Protein AF-A0A2G5C7W5-F1 (afdb_monomer_lite)

Sequence (248 aa):
MDMKLVVQTCVLSKRWNSLWSSTPYLSFDMNVGDDDDYGIYFDKYILVESHVYSWLLVAIKRDVQELCLESDIDVIPILKLPYNLFTSGITKFVCKSDTLMSMSMCTSKSIKSLHLEEVTLPKGNSDAEVILSCPVLEDLFIKYFNYENVKCFTISALRLHKLELLSRNYNEITIKICSPNLTSLKCGGYISRQQALVIKEPFCASQCPHHGTWRQIRMKDMGGGVQTVIHTTCAAARVLKIIDITLQ

pLDDT: mean 70.8, std 19.31, range [29.97, 96.69]

Secondary structure (DSSP, 8-state):
--HHHHHHHHHH-HHHHHHSTT-SEEEEE--------HHHHHHHHHHHHHHHHHHHHHHHHTT-SEEEEE---TT---B---HHHHTSS--EEEEEEEEEPPGGGGG-SS--EEEEEEEEPPPP-TTSEEEEE-SS--EEEEEEEB-TT--EEEEE-TT--EEEEEE---S--EEEEE-TT--EEEEEES--TT-EEEEEPPP-TTS-TT-PPEEEEEGGGG-TTS--EE---STT---EEEEEEE--

Organism: Aquilegia coerulea (NCBI:txid218851)

Structure (mmCIF, N/CA/C/O backbone):
data_AF-A0A2G5C7W5-F1
#
_entry.id   AF-A0A2G5C7W5-F1
#
loop_
_atom_site.group_PDB
_atom_site.id
_atom_site.type_symbol
_atom_site.label_atom_id
_atom_site.label_alt_id
_atom_site.label_comp_id
_atom_site.label_asym_id
_atom_site.label_entity_id
_atom_site.label_seq_id
_atom_site.pdbx_PDB_ins_code
_atom_site.Cartn_x
_atom_site.Cartn_y
_atom_site.Cartn_z
_atom_site.occupancy
_atom_site.B_iso_or_equiv
_atom_site.auth_seq_id
_atom_site.auth_comp_id
_atom_site.auth_asym_id
_atom_site.auth_atom_id
_atom_site.pdbx_PDB_model_num
ATOM 1 N N . MET A 1 1 ? -6.577 -24.171 -4.802 1.00 45.28 1 MET A N 1
ATOM 2 C CA . MET A 1 1 ? -7.292 -24.766 -5.951 1.00 45.28 1 MET A CA 1
ATOM 3 C C . MET A 1 1 ? -7.189 -23.749 -7.065 1.00 45.28 1 MET A C 1
ATOM 5 O O . MET A 1 1 ? -7.534 -22.604 -6.808 1.00 45.28 1 MET A O 1
ATOM 9 N N . ASP A 1 2 ? -6.629 -24.118 -8.213 1.00 56.50 2 ASP A N 1
ATOM 10 C CA . ASP A 1 2 ? -6.449 -23.182 -9.327 1.00 56.50 2 ASP A CA 1
ATOM 11 C C . ASP A 1 2 ? -7.821 -22.716 -9.840 1.00 56.50 2 ASP A C 1
ATOM 13 O O . ASP A 1 2 ? -8.660 -23.523 -10.254 1.00 56.50 2 ASP A O 1
ATOM 17 N N . MET A 1 3 ? -8.071 -21.409 -9.764 1.00 61.88 3 MET A N 1
ATOM 18 C CA . MET A 1 3 ? -9.342 -20.816 -10.162 1.00 61.88 3 MET A CA 1
ATOM 19 C C . MET A 1 3 ? -9.580 -20.933 -11.670 1.00 61.88 3 MET A C 1
ATOM 21 O O . MET A 1 3 ? -10.734 -20.968 -12.094 1.00 61.88 3 MET A O 1
ATOM 25 N N . LYS A 1 4 ? -8.528 -21.096 -12.483 1.00 56.47 4 LYS A N 1
ATOM 26 C CA . LYS A 1 4 ? -8.637 -21.393 -13.916 1.00 56.47 4 LYS A CA 1
ATOM 27 C C . LYS A 1 4 ? -9.329 -22.736 -14.143 1.00 56.47 4 LYS A C 1
ATOM 29 O O . LYS A 1 4 ? -10.302 -22.797 -14.896 1.00 56.47 4 LYS A O 1
ATOM 34 N N . LEU A 1 5 ? -8.925 -23.777 -13.407 1.00 54.25 5 LEU A N 1
ATOM 35 C CA . LEU A 1 5 ? -9.591 -25.086 -13.416 1.00 54.25 5 LEU A CA 1
ATOM 36 C C . LEU A 1 5 ? -11.031 -24.997 -12.896 1.00 54.25 5 LEU A C 1
ATOM 38 O O . LEU A 1 5 ? -11.927 -25.643 -13.440 1.00 54.25 5 LEU A O 1
ATOM 42 N N . VAL A 1 6 ? -11.294 -24.170 -11.881 1.00 60.28 6 VAL A N 1
ATOM 43 C CA . VAL A 1 6 ? -12.656 -23.965 -11.360 1.00 60.28 6 VAL A CA 1
ATOM 44 C C . VAL A 1 6 ? -13.544 -23.282 -12.406 1.00 60.28 6 VAL A C 1
ATOM 46 O O . VAL A 1 6 ? -14.629 -23.779 -12.691 1.00 60.28 6 VAL A O 1
ATOM 49 N N . VAL A 1 7 ? -13.091 -22.202 -13.050 1.00 61.16 7 VAL A N 1
ATOM 50 C CA . VAL A 1 7 ? -13.849 -21.508 -14.108 1.00 61.16 7 VAL A CA 1
ATOM 51 C C . VAL A 1 7 ? -14.087 -22.425 -15.312 1.00 61.16 7 VAL A C 1
ATOM 53 O O . VAL A 1 7 ? -15.220 -22.515 -15.787 1.00 61.16 7 VAL A O 1
ATOM 56 N N . GLN A 1 8 ? -13.066 -23.164 -15.762 1.00 54.19 8 GLN A N 1
ATOM 57 C CA . GLN A 1 8 ? -13.192 -24.123 -16.867 1.00 54.19 8 GLN A CA 1
ATOM 58 C C . GLN A 1 8 ? -14.190 -25.245 -16.543 1.00 54.19 8 GLN A C 1
ATOM 60 O O . GLN A 1 8 ? -15.050 -25.573 -17.360 1.00 54.19 8 GLN A O 1
ATOM 65 N N . THR A 1 9 ? -14.154 -25.796 -15.327 1.00 53.53 9 THR A N 1
ATOM 66 C CA . THR A 1 9 ? -15.088 -26.857 -14.907 1.00 53.53 9 THR A CA 1
ATOM 67 C C . THR A 1 9 ? -16.505 -26.348 -14.620 1.00 53.53 9 THR A C 1
ATOM 69 O O . THR A 1 9 ? -17.459 -27.126 -14.669 1.00 53.53 9 THR A O 1
ATOM 72 N N . CYS A 1 10 ? -16.694 -25.043 -14.409 1.00 55.31 10 CYS A N 1
ATOM 73 C CA . CYS A 1 10 ? -18.021 -24.434 -14.258 1.00 55.31 10 CYS A CA 1
ATOM 74 C C . CYS A 1 10 ? -18.794 -24.306 -15.567 1.00 55.31 10 CYS A C 1
ATOM 76 O O . CYS A 1 10 ? -20.027 -24.316 -15.540 1.00 55.31 10 CYS A O 1
ATOM 78 N N . VAL A 1 11 ? -18.092 -24.261 -16.703 1.00 54.69 11 VAL A N 1
ATOM 79 C CA . VAL A 1 11 ? -18.709 -24.436 -18.027 1.00 54.69 11 VAL A CA 1
ATOM 80 C C . VAL A 1 11 ? -19.265 -25.857 -18.168 1.00 54.69 11 VAL A C 1
ATOM 82 O O . VAL A 1 11 ? -20.320 -26.054 -18.765 1.00 54.69 11 VAL A O 1
ATOM 85 N N . LEU A 1 12 ? -18.597 -26.841 -17.558 1.00 46.38 12 LEU A N 1
ATOM 86 C CA . LEU A 1 12 ? -18.947 -28.259 -17.663 1.00 46.38 12 LEU A CA 1
ATOM 87 C C . LEU A 1 12 ? -20.045 -28.694 -16.678 1.00 46.38 12 LEU A C 1
ATOM 89 O O . LEU A 1 12 ? -20.724 -29.690 -16.921 1.00 46.38 12 LEU A O 1
ATOM 93 N N . SER A 1 13 ? -20.257 -27.974 -15.569 1.00 49.56 13 SER A N 1
ATOM 94 C CA . SER A 1 13 ? -21.346 -28.279 -14.634 1.00 49.56 13 SER A CA 1
ATOM 95 C C . SER A 1 13 ? -21.760 -27.095 -13.754 1.00 49.56 13 SER A C 1
ATOM 97 O O . SER A 1 13 ? -20.970 -26.512 -13.008 1.00 49.56 13 SER A O 1
ATOM 99 N N . LYS A 1 14 ? -23.073 -26.815 -13.752 1.00 56.12 14 LYS A N 1
ATOM 100 C CA . LYS A 1 14 ? -23.723 -25.777 -12.927 1.00 56.12 14 LYS A CA 1
ATOM 101 C C . LYS A 1 14 ? -23.534 -25.987 -11.417 1.00 56.12 14 LYS A C 1
ATOM 103 O O . LYS A 1 14 ? -23.677 -25.037 -10.655 1.00 56.12 14 LYS A O 1
ATOM 108 N N . ARG A 1 15 ? -23.201 -27.208 -10.982 1.00 51.66 15 ARG A N 1
ATOM 109 C CA . ARG A 1 15 ? -22.947 -27.539 -9.570 1.00 51.66 15 ARG A CA 1
ATOM 110 C C . ARG A 1 15 ? -21.629 -26.948 -9.067 1.00 51.66 15 ARG A C 1
ATOM 112 O O . ARG A 1 15 ? -21.537 -26.563 -7.904 1.00 51.66 15 ARG A O 1
ATOM 119 N N . TRP A 1 16 ? -20.622 -26.833 -9.930 1.00 51.97 16 TRP A N 1
ATOM 120 C CA . TRP A 1 16 ? -19.377 -26.165 -9.556 1.00 51.97 16 TRP A CA 1
ATOM 121 C C . TRP A 1 16 ? -19.582 -24.656 -9.454 1.00 51.97 16 TRP A C 1
ATOM 123 O O . TRP A 1 16 ? -19.049 -24.060 -8.527 1.00 51.97 16 TRP A O 1
ATOM 133 N N . ASN A 1 17 ? -20.488 -24.077 -10.258 1.00 56.91 17 ASN A N 1
ATOM 134 C CA . ASN A 1 17 ? -20.903 -22.672 -10.141 1.00 56.91 17 ASN A CA 1
ATOM 135 C C . ASN A 1 17 ? -21.339 -22.257 -8.728 1.00 56.91 17 ASN A C 1
ATOM 137 O O . ASN A 1 17 ? -20.996 -21.162 -8.285 1.00 56.91 17 ASN A O 1
ATOM 141 N N . SER A 1 18 ? -22.048 -23.142 -8.018 1.00 53.31 18 SER A N 1
ATOM 142 C CA . SER A 1 18 ? -22.491 -22.901 -6.640 1.00 53.31 18 SER A CA 1
ATOM 143 C C . SER A 1 18 ? -21.392 -23.048 -5.582 1.00 53.31 18 SER A C 1
ATOM 145 O O . SER A 1 18 ? -21.505 -22.471 -4.505 1.00 53.31 18 SER A O 1
ATOM 147 N N . LEU A 1 19 ? -20.331 -23.814 -5.858 1.00 53.97 19 LEU A N 1
ATOM 148 C CA . LEU A 1 19 ? -19.282 -24.097 -4.871 1.00 53.97 19 LEU A CA 1
ATOM 149 C C . LEU A 1 19 ? -18.267 -22.953 -4.745 1.00 53.97 19 LEU A C 1
ATOM 151 O O . LEU A 1 19 ? -17.814 -22.671 -3.641 1.00 53.97 19 LEU A O 1
ATOM 155 N N . TRP A 1 20 ? -17.952 -22.249 -5.836 1.00 58.19 20 TRP A N 1
ATOM 156 C CA . TRP A 1 20 ? -17.107 -21.044 -5.784 1.00 58.19 20 TRP A CA 1
ATOM 157 C C . TRP A 1 20 ? -17.909 -19.741 -5.642 1.00 58.19 20 TRP A C 1
ATOM 159 O O . TRP A 1 20 ? -17.330 -18.670 -5.495 1.00 58.19 20 TRP A O 1
ATOM 169 N N . SER A 1 21 ? -19.247 -19.775 -5.681 1.00 52.25 21 SER A N 1
ATOM 170 C CA . SER A 1 21 ? -20.059 -18.595 -5.332 1.00 52.25 21 SER A CA 1
ATOM 171 C C . SER A 1 21 ? -20.093 -18.300 -3.838 1.00 52.25 21 SER A C 1
ATOM 173 O O . SER A 1 21 ? -20.407 -17.179 -3.460 1.00 52.25 21 SER A O 1
ATOM 175 N N . SER A 1 22 ? -19.773 -19.283 -2.998 1.00 62.12 22 SER A N 1
ATOM 176 C CA . SER A 1 22 ? -19.762 -19.154 -1.539 1.00 62.12 22 SER A CA 1
ATOM 177 C C . SER A 1 22 ? -18.366 -18.933 -0.949 1.00 62.12 22 SER A C 1
ATOM 179 O O . SER A 1 22 ? -18.229 -18.913 0.272 1.00 62.12 22 SER A O 1
ATOM 181 N N . THR A 1 23 ? -17.316 -18.818 -1.769 1.00 70.38 23 THR A N 1
ATOM 182 C CA . THR A 1 23 ? -15.947 -18.662 -1.262 1.00 70.38 23 THR A CA 1
ATOM 183 C C . THR A 1 23 ? -15.650 -17.188 -0.970 1.00 70.38 23 THR A C 1
ATOM 185 O O . THR A 1 23 ? -15.666 -16.382 -1.900 1.00 70.38 23 THR A O 1
ATOM 188 N N . PRO A 1 24 ? -15.327 -16.813 0.284 1.00 79.50 24 PRO A N 1
ATOM 189 C CA . PRO A 1 24 ? -14.992 -15.430 0.636 1.00 79.50 24 PRO A CA 1
ATOM 190 C C . PRO A 1 24 ? -13.619 -14.999 0.102 1.00 79.50 24 PRO A C 1
ATOM 192 O O . PRO A 1 24 ? -13.299 -13.813 0.140 1.00 79.50 24 PRO A O 1
ATOM 195 N N . TYR A 1 25 ? -12.826 -15.956 -0.386 1.00 83.62 25 TYR A N 1
ATOM 196 C CA . TYR A 1 25 ? -11.500 -15.776 -0.957 1.00 83.62 25 TYR A CA 1
ATOM 197 C C . TYR A 1 25 ? -11.489 -16.216 -2.422 1.00 83.62 25 TYR A C 1
ATOM 199 O O . TYR A 1 25 ? -11.973 -17.304 -2.744 1.00 83.62 25 TYR A O 1
ATOM 207 N N . LEU A 1 26 ? -10.907 -15.389 -3.289 1.00 83.44 26 LEU A N 1
ATOM 208 C CA . LEU A 1 26 ? -10.745 -15.665 -4.712 1.00 83.44 26 LEU A CA 1
ATOM 209 C C . LEU A 1 26 ? -9.306 -15.354 -5.135 1.00 83.44 26 LEU A C 1
ATOM 211 O O . LEU A 1 26 ? -8.798 -14.278 -4.831 1.00 83.44 26 LEU A O 1
ATOM 215 N N . SER A 1 27 ? -8.655 -16.287 -5.830 1.00 81.94 27 SER A N 1
ATOM 216 C CA . SER A 1 27 ? -7.277 -16.131 -6.310 1.00 81.94 27 SER A CA 1
ATOM 217 C C . SER A 1 27 ? -7.208 -16.427 -7.791 1.00 81.94 27 SER A C 1
ATOM 219 O O . SER A 1 27 ? -7.625 -17.506 -8.198 1.00 81.94 27 SER A O 1
ATOM 221 N N . PHE A 1 28 ? -6.670 -15.509 -8.580 1.00 80.00 28 PHE A N 1
ATOM 222 C CA . PHE A 1 28 ? -6.494 -15.701 -10.011 1.00 80.00 28 PHE A CA 1
ATOM 223 C C . PHE A 1 28 ? -5.019 -15.735 -10.370 1.00 80.00 28 PHE A C 1
ATOM 225 O O . PHE A 1 28 ? -4.277 -14.820 -10.016 1.00 80.00 28 PHE A O 1
ATOM 232 N N . ASP A 1 29 ? -4.644 -16.791 -11.084 1.00 77.50 29 ASP A N 1
ATOM 233 C CA . ASP A 1 29 ? -3.350 -16.920 -11.735 1.00 77.50 29 ASP A CA 1
ATOM 234 C C . ASP A 1 29 ? -3.461 -16.350 -13.159 1.00 77.50 29 ASP A C 1
ATOM 236 O O . ASP A 1 29 ? -4.273 -16.807 -13.974 1.00 77.50 29 ASP A O 1
ATOM 240 N N . MET A 1 30 ? -2.692 -15.297 -13.422 1.00 71.69 30 MET A N 1
ATOM 241 C CA . MET A 1 30 ? -2.612 -14.595 -14.702 1.00 71.69 30 MET A CA 1
ATOM 242 C C . MET A 1 30 ? -1.575 -15.222 -15.644 1.00 71.69 30 MET A C 1
ATOM 244 O O . MET A 1 30 ? -1.409 -14.737 -16.763 1.00 71.69 30 MET A O 1
ATOM 248 N N . ASN A 1 31 ? -0.927 -16.322 -15.243 1.00 70.94 31 ASN A N 1
ATOM 249 C CA . ASN A 1 31 ? 0.077 -16.993 -16.046 1.00 70.94 31 ASN A CA 1
ATOM 250 C C . ASN A 1 31 ? -0.499 -17.544 -17.361 1.00 70.94 31 ASN A C 1
ATOM 252 O O . ASN A 1 31 ? -1.410 -18.383 -17.459 1.00 70.94 31 ASN A O 1
ATOM 256 N N . VAL A 1 32 ? 0.114 -17.033 -18.410 1.00 63.59 32 VAL A N 1
ATOM 257 C CA . VAL A 1 32 ? -0.009 -17.365 -19.813 1.00 63.59 32 VAL A CA 1
ATOM 258 C C . VAL A 1 32 ? 1.100 -18.370 -20.097 1.00 63.59 32 VAL A C 1
ATOM 260 O O . VAL A 1 32 ? 2.250 -17.980 -20.171 1.00 63.59 32 VAL A O 1
ATOM 263 N N . GLY A 1 33 ? 0.762 -19.663 -20.199 1.00 60.25 33 GLY A N 1
ATOM 264 C CA . GLY A 1 33 ? 1.770 -20.728 -20.345 1.00 60.25 33 GLY A CA 1
ATOM 265 C C . GLY A 1 33 ? 2.794 -20.458 -21.455 1.00 60.25 33 GLY A C 1
ATOM 266 O O . GLY A 1 33 ? 2.453 -19.793 -22.435 1.00 60.25 33 GLY A O 1
ATOM 267 N N . ASP A 1 34 ? 4.007 -20.971 -21.275 1.00 56.94 34 ASP A N 1
ATOM 268 C CA . ASP A 1 34 ? 5.154 -20.758 -22.161 1.00 56.94 34 ASP A CA 1
ATOM 269 C C . ASP A 1 34 ? 4.903 -21.393 -23.538 1.00 56.94 34 ASP A C 1
ATOM 271 O O . ASP A 1 34 ? 5.154 -22.576 -23.750 1.00 56.94 34 ASP A O 1
ATOM 275 N N . ASP A 1 35 ? 4.350 -20.618 -24.468 1.00 58.34 35 ASP A N 1
ATOM 276 C CA . ASP A 1 35 ? 4.375 -20.949 -25.890 1.00 58.34 35 ASP A CA 1
ATOM 277 C C . ASP A 1 35 ? 5.360 -19.974 -26.535 1.00 58.34 35 ASP A C 1
ATOM 279 O O . ASP A 1 35 ? 5.101 -18.774 -26.551 1.00 58.34 35 ASP A O 1
ATOM 283 N N . ASP A 1 36 ? 6.472 -20.483 -27.072 1.00 54.22 36 ASP A N 1
ATOM 284 C CA . ASP A 1 36 ? 7.613 -19.717 -27.612 1.00 54.22 36 ASP A CA 1
ATOM 285 C C . ASP A 1 36 ? 7.295 -18.847 -28.860 1.00 54.22 36 ASP A C 1
ATOM 287 O O . ASP A 1 36 ? 8.198 -18.346 -29.536 1.00 54.22 36 ASP A O 1
ATOM 291 N N . ASP A 1 37 ? 6.021 -18.658 -29.207 1.00 62.88 37 ASP A N 1
ATOM 292 C CA . ASP A 1 37 ? 5.587 -17.895 -30.378 1.00 62.88 37 ASP A CA 1
ATOM 293 C C . ASP A 1 37 ? 5.210 -16.451 -30.009 1.00 62.88 37 ASP A C 1
ATOM 295 O O . ASP A 1 37 ? 4.106 -16.163 -29.539 1.00 62.88 37 ASP A O 1
ATOM 299 N N . TYR A 1 38 ? 6.125 -15.517 -30.284 1.00 56.66 38 TYR A N 1
ATOM 300 C CA . TYR A 1 38 ? 5.975 -14.066 -30.092 1.00 56.66 38 TYR A CA 1
ATOM 301 C C . TYR A 1 38 ? 4.681 -13.465 -30.680 1.00 56.66 38 TYR A C 1
ATOM 303 O O . TYR A 1 38 ? 4.202 -12.454 -30.165 1.00 56.66 38 TYR A O 1
ATOM 311 N N . GLY A 1 39 ? 4.089 -14.064 -31.724 1.00 56.88 39 GLY A N 1
ATOM 312 C CA . GLY A 1 39 ? 2.799 -13.624 -32.272 1.00 56.88 39 GLY A CA 1
ATOM 313 C C . GLY A 1 39 ? 1.611 -13.970 -31.368 1.00 56.88 39 GLY A C 1
ATOM 314 O O . GLY A 1 39 ? 0.680 -13.177 -31.235 1.00 56.88 39 GLY A O 1
ATOM 315 N N . ILE A 1 40 ? 1.680 -15.113 -30.680 1.00 57.41 40 ILE A N 1
ATOM 316 C CA . ILE A 1 40 ? 0.665 -15.580 -29.726 1.00 57.41 40 ILE A CA 1
ATOM 317 C C . ILE A 1 40 ? 0.703 -14.739 -28.449 1.00 57.41 40 ILE A C 1
ATOM 319 O O . ILE A 1 40 ? -0.347 -14.497 -27.857 1.00 57.41 40 ILE A O 1
ATOM 323 N N . TYR A 1 41 ? 1.872 -14.231 -28.047 1.00 57.72 41 TYR A N 1
ATOM 324 C CA . TYR A 1 41 ? 2.002 -13.375 -26.866 1.00 57.72 41 TYR A CA 1
ATOM 325 C C . TYR A 1 41 ? 1.087 -12.143 -26.931 1.00 57.72 41 TYR A C 1
ATOM 327 O O . TYR A 1 41 ? 0.387 -11.878 -25.958 1.00 57.72 41 TYR A O 1
ATOM 335 N N . PHE A 1 42 ? 1.004 -11.437 -28.070 1.00 58.56 42 PHE A N 1
ATOM 336 C CA . PHE A 1 42 ? 0.171 -10.228 -28.193 1.00 58.56 42 PHE A CA 1
ATOM 337 C C . PHE A 1 42 ? -1.328 -10.495 -28.019 1.00 58.56 42 PHE A C 1
ATOM 339 O O . PHE A 1 42 ? -1.996 -9.817 -27.233 1.00 58.56 42 PHE A O 1
ATOM 346 N N . ASP A 1 43 ? -1.845 -11.528 -28.682 1.00 59.75 43 ASP A N 1
ATOM 347 C CA . ASP A 1 43 ? -3.247 -11.929 -28.541 1.00 59.75 43 ASP A CA 1
ATOM 348 C C . ASP A 1 43 ? -3.539 -12.447 -27.126 1.00 59.75 43 ASP A C 1
ATOM 350 O O . ASP A 1 43 ? -4.576 -12.138 -26.533 1.00 59.75 43 ASP A O 1
ATOM 354 N N . LYS A 1 44 ? -2.589 -13.173 -26.531 1.00 61.59 44 LYS A N 1
ATOM 355 C CA . LYS A 1 44 ? -2.695 -13.682 -25.163 1.00 61.59 44 LYS A CA 1
ATOM 356 C C . LYS A 1 44 ? -2.642 -12.539 -24.134 1.00 61.59 44 LYS A C 1
ATOM 358 O O . LYS A 1 44 ? -3.387 -12.603 -23.162 1.00 61.59 44 LYS A O 1
ATOM 363 N N . TYR A 1 45 ? -1.901 -11.449 -24.377 1.00 63.09 45 TYR A N 1
ATOM 364 C CA . TYR A 1 45 ? -1.913 -10.237 -23.537 1.00 63.09 45 TYR A CA 1
ATOM 365 C C . TYR A 1 45 ? -3.272 -9.531 -23.529 1.00 63.09 45 TYR A C 1
ATOM 367 O O . TYR A 1 45 ? -3.787 -9.217 -22.454 1.00 63.09 45 TYR A O 1
ATOM 375 N N . ILE A 1 46 ? -3.875 -9.300 -24.702 1.00 61.91 46 ILE A N 1
ATOM 376 C CA . ILE A 1 46 ? -5.200 -8.658 -24.798 1.00 61.91 46 ILE A CA 1
ATOM 377 C C . ILE A 1 46 ? -6.254 -9.513 -24.087 1.00 61.91 46 ILE A C 1
ATOM 379 O O . ILE A 1 46 ? -7.113 -8.998 -23.360 1.00 61.91 46 ILE A O 1
ATOM 383 N N . LEU A 1 47 ? -6.167 -10.836 -24.250 1.00 62.31 47 LEU A N 1
ATOM 384 C CA . LEU A 1 47 ? -7.034 -11.766 -23.539 1.00 62.31 47 LEU A CA 1
ATOM 385 C C . LEU A 1 47 ? -6.846 -11.644 -22.022 1.00 62.31 47 LEU A C 1
ATOM 387 O O . LEU A 1 47 ? -7.846 -11.518 -21.317 1.00 62.31 47 LEU A O 1
ATOM 391 N N . VAL A 1 48 ? -5.612 -11.593 -21.509 1.00 66.19 48 VAL A N 1
ATOM 392 C CA . VAL A 1 48 ? -5.348 -11.445 -20.066 1.00 66.19 48 VAL A CA 1
ATOM 393 C C . VAL A 1 48 ? -5.961 -10.166 -19.505 1.00 66.19 48 VAL A C 1
ATOM 395 O O . VAL A 1 48 ? -6.694 -10.251 -18.524 1.00 66.19 48 VAL A O 1
ATOM 398 N N . GLU A 1 49 ? -5.753 -9.003 -20.128 1.00 67.25 49 GLU A N 1
ATOM 399 C CA . GLU A 1 49 ? -6.327 -7.741 -19.629 1.00 67.25 49 GLU A CA 1
ATOM 400 C C . GLU A 1 49 ? -7.864 -7.824 -19.538 1.00 67.25 49 GLU A C 1
ATOM 402 O O . GLU A 1 49 ? -8.468 -7.478 -18.514 1.00 67.25 49 GLU A O 1
ATOM 407 N N . SER A 1 50 ? -8.507 -8.378 -20.573 1.00 69.38 50 SER A N 1
ATOM 408 C CA . SER A 1 50 ? -9.964 -8.557 -20.605 1.00 69.38 50 SER A CA 1
ATOM 409 C C . SER A 1 50 ? -10.477 -9.582 -19.576 1.00 69.38 50 SER A C 1
ATOM 411 O O . SER A 1 50 ? -11.545 -9.399 -18.972 1.00 69.38 50 SER A O 1
ATOM 413 N N . HIS A 1 51 ? -9.709 -10.645 -19.324 1.00 73.56 51 HIS A N 1
ATOM 414 C CA . HIS A 1 51 ? -10.036 -11.670 -18.340 1.00 73.56 51 HIS A CA 1
ATOM 415 C C . HIS A 1 51 ? -9.862 -11.155 -16.916 1.00 73.56 51 HIS A C 1
ATOM 417 O O . HIS A 1 51 ? -10.765 -11.355 -16.106 1.00 73.56 51 HIS A O 1
ATOM 423 N N . VAL A 1 52 ? -8.785 -10.422 -16.624 1.00 77.25 52 VAL A N 1
ATOM 424 C CA . VAL A 1 52 ? -8.552 -9.833 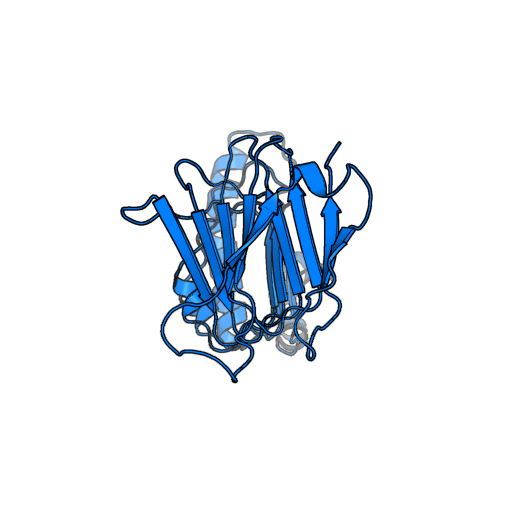-15.300 1.00 77.25 52 VAL A CA 1
ATOM 425 C C . VAL A 1 52 ? -9.656 -8.847 -14.954 1.00 77.25 52 VAL A C 1
ATOM 427 O O . VAL A 1 52 ? -10.222 -8.915 -13.863 1.00 77.25 52 VAL A O 1
ATOM 430 N N . TYR A 1 53 ? -10.052 -7.987 -15.894 1.00 80.38 53 TYR A N 1
ATOM 431 C CA . TYR A 1 53 ? -11.180 -7.088 -15.668 1.00 80.38 53 TYR A CA 1
ATOM 432 C C . TYR A 1 53 ? -12.480 -7.858 -15.386 1.00 80.38 53 TYR A C 1
ATOM 434 O O . TYR A 1 53 ? -13.210 -7.541 -14.444 1.00 80.38 53 TYR A O 1
ATOM 442 N N . SER A 1 54 ? -12.750 -8.922 -16.146 1.00 81.94 54 SER A N 1
ATOM 443 C CA . SER A 1 54 ? -13.917 -9.786 -15.928 1.00 81.94 54 SER A CA 1
ATOM 444 C C . SER A 1 54 ? -13.884 -10.468 -14.555 1.00 81.94 54 SER A C 1
ATOM 446 O O . SER A 1 54 ? -14.898 -10.515 -13.859 1.00 81.94 54 SER A O 1
ATOM 448 N N . TRP A 1 55 ? -12.721 -10.959 -14.132 1.00 84.56 55 TRP A N 1
ATOM 449 C CA . TRP A 1 55 ? -12.497 -11.571 -12.825 1.00 84.56 55 TRP A CA 1
ATOM 450 C C . TRP A 1 55 ? -12.719 -10.587 -11.680 1.00 84.56 55 TRP A C 1
ATOM 452 O O . TRP A 1 55 ? -13.416 -10.915 -10.718 1.00 84.56 55 TRP A O 1
ATOM 462 N N . LEU A 1 56 ? -12.215 -9.359 -11.819 1.00 85.25 56 LEU A N 1
ATOM 463 C CA . LEU A 1 56 ? -12.441 -8.273 -10.869 1.00 85.25 56 LEU A CA 1
ATOM 464 C C . LEU A 1 56 ? -13.931 -7.947 -10.748 1.00 85.25 56 LEU A C 1
ATOM 466 O O . LEU A 1 56 ? -14.460 -7.895 -9.640 1.00 85.25 56 LEU A O 1
ATOM 470 N N . LEU A 1 57 ? -14.642 -7.804 -11.871 1.00 85.44 57 LEU A N 1
ATOM 471 C CA . LEU A 1 57 ? -16.087 -7.565 -11.856 1.00 85.44 57 LEU A CA 1
ATOM 472 C C . LEU A 1 57 ? -16.865 -8.707 -11.200 1.00 85.44 57 LEU A C 1
ATOM 474 O O . LEU A 1 57 ? -17.818 -8.455 -10.463 1.00 85.44 57 LEU A O 1
ATOM 478 N N . VAL A 1 58 ? -16.472 -9.957 -11.450 1.00 84.62 58 VAL A N 1
ATOM 479 C CA . VAL A 1 58 ? -17.093 -11.127 -10.821 1.00 84.62 58 VAL A CA 1
ATOM 480 C C . VAL A 1 58 ? -16.851 -11.129 -9.312 1.00 84.62 58 VAL A C 1
ATOM 482 O O . VAL A 1 58 ? -17.805 -11.353 -8.568 1.00 84.62 58 VAL A O 1
ATOM 485 N N . ALA A 1 59 ? -15.627 -10.844 -8.860 1.00 87.00 59 ALA A N 1
ATOM 486 C CA . ALA A 1 59 ? -15.290 -10.750 -7.440 1.00 87.00 59 ALA A CA 1
ATOM 487 C C . ALA A 1 59 ? -16.104 -9.652 -6.739 1.00 87.00 59 ALA A C 1
ATOM 489 O O . ALA A 1 59 ? -16.739 -9.903 -5.717 1.00 87.00 59 ALA A O 1
ATOM 490 N N . ILE A 1 60 ? -16.158 -8.462 -7.344 1.00 87.94 60 ILE A N 1
ATOM 491 C CA . ILE A 1 60 ? -16.908 -7.308 -6.831 1.00 87.94 60 ILE A CA 1
ATOM 492 C C . ILE A 1 60 ? -18.406 -7.618 -6.769 1.00 87.94 60 ILE A C 1
ATOM 494 O O . ILE A 1 60 ? -19.042 -7.392 -5.745 1.00 87.94 60 ILE A O 1
ATOM 498 N N . LYS A 1 61 ? -18.983 -8.180 -7.840 1.00 87.75 61 LYS A N 1
ATOM 499 C CA . LYS A 1 61 ? -20.412 -8.535 -7.898 1.00 87.75 61 LYS A CA 1
ATOM 500 C C . LYS A 1 61 ? -20.805 -9.573 -6.843 1.00 87.75 61 LYS A C 1
ATOM 502 O O . LYS A 1 61 ? -21.970 -9.640 -6.461 1.00 87.75 61 LYS A O 1
ATOM 507 N N . ARG A 1 62 ? -19.856 -10.406 -6.422 1.00 84.62 62 ARG A N 1
ATOM 508 C CA . ARG A 1 62 ? -20.064 -11.473 -5.437 1.00 84.62 62 ARG A CA 1
ATOM 509 C C . ARG A 1 62 ? -19.728 -11.060 -4.011 1.00 84.62 62 ARG A C 1
ATOM 511 O O . ARG A 1 62 ? -19.840 -11.902 -3.131 1.00 84.62 62 ARG A O 1
ATOM 518 N N . ASP A 1 63 ? -19.337 -9.806 -3.798 1.00 86.25 63 ASP A N 1
ATOM 519 C CA . ASP A 1 63 ? -18.959 -9.283 -2.484 1.00 86.25 63 ASP A CA 1
ATOM 520 C C . ASP A 1 63 ? -17.875 -10.136 -1.798 1.00 86.25 63 ASP A C 1
ATOM 522 O O . ASP A 1 63 ? -17.928 -10.453 -0.610 1.00 86.25 63 ASP A O 1
ATOM 526 N N . VAL A 1 64 ? -16.889 -10.564 -2.594 1.00 89.62 64 VAL A N 1
ATOM 527 C CA . VAL A 1 64 ? -15.730 -11.318 -2.104 1.00 89.62 64 VAL A CA 1
ATOM 528 C C . VAL A 1 64 ? -14.990 -10.478 -1.061 1.00 89.62 64 VAL A C 1
ATOM 530 O O . VAL A 1 64 ? -14.801 -9.278 -1.244 1.00 89.62 64 VAL A O 1
ATOM 533 N N . GLN A 1 65 ? -14.539 -11.101 0.029 1.00 92.56 65 GLN A N 1
ATOM 534 C CA . GLN A 1 65 ? -13.839 -10.397 1.108 1.00 92.56 65 GLN A CA 1
ATOM 535 C C . GLN A 1 65 ? -12.328 -10.347 0.890 1.00 92.56 65 GLN A C 1
ATOM 537 O O . GLN A 1 65 ? -11.688 -9.374 1.292 1.00 92.56 65 GLN A O 1
ATOM 542 N N . GLU A 1 66 ? -11.761 -11.375 0.262 1.00 94.25 66 GLU A N 1
ATOM 543 C CA . GLU A 1 66 ? -10.337 -11.484 -0.026 1.00 94.25 66 GLU A CA 1
ATOM 544 C C . GLU A 1 66 ? -10.104 -11.785 -1.508 1.00 94.25 66 GLU A C 1
ATOM 546 O O . GLU A 1 66 ? -10.561 -12.803 -2.027 1.00 94.25 66 GLU A O 1
ATOM 551 N N . LEU A 1 67 ? -9.366 -10.917 -2.193 1.00 92.06 67 LEU A N 1
ATOM 552 C CA . LEU A 1 67 ? -9.057 -11.075 -3.609 1.00 92.06 67 LEU A CA 1
ATOM 553 C C . LEU A 1 67 ? -7.545 -11.070 -3.825 1.00 92.06 67 LEU A C 1
ATOM 555 O O . LEU A 1 67 ? -6.855 -10.161 -3.368 1.00 92.06 67 LEU A O 1
ATOM 559 N N . CYS A 1 68 ? -7.052 -12.080 -4.534 1.00 91.50 68 CYS A N 1
ATOM 560 C CA . CYS A 1 68 ? -5.655 -12.240 -4.904 1.00 91.50 68 CYS A CA 1
ATOM 561 C C . CYS A 1 68 ? -5.524 -12.328 -6.428 1.00 91.50 68 CYS A C 1
ATOM 563 O O . CYS A 1 68 ? -6.221 -13.112 -7.071 1.00 91.50 68 CYS A O 1
ATOM 565 N N . LEU A 1 69 ? -4.636 -11.521 -6.995 1.00 87.81 69 LEU A N 1
ATOM 566 C CA . LEU A 1 69 ? -4.202 -11.583 -8.386 1.00 87.81 69 LEU A CA 1
ATOM 567 C C . LEU A 1 69 ? -2.698 -11.849 -8.382 1.00 87.81 69 LEU A C 1
ATOM 569 O O . LEU A 1 69 ? -1.958 -11.114 -7.727 1.00 87.81 69 LEU A O 1
ATOM 573 N N . GLU A 1 70 ? -2.252 -12.884 -9.080 1.00 84.12 70 GLU A N 1
ATOM 574 C CA . GLU A 1 70 ? -0.841 -13.267 -9.152 1.00 84.12 70 GLU A CA 1
ATOM 575 C C . GLU A 1 70 ? -0.440 -13.527 -10.604 1.00 84.12 70 GLU A C 1
ATOM 577 O O . GLU A 1 70 ? -1.205 -14.125 -11.358 1.00 84.12 70 GLU A O 1
ATOM 582 N N . SER A 1 71 ? 0.722 -13.010 -10.996 1.00 76.31 71 SER A N 1
ATOM 583 C CA . SER A 1 71 ? 1.384 -13.248 -12.276 1.00 76.31 71 SER A CA 1
ATOM 584 C C . SER A 1 71 ? 2.867 -13.455 -12.018 1.00 76.31 71 SER A C 1
ATOM 586 O O . SER A 1 71 ? 3.483 -12.627 -11.352 1.00 76.31 71 SER A O 1
ATOM 588 N N . ASP A 1 72 ? 3.436 -14.490 -12.622 1.00 66.75 72 ASP A N 1
ATOM 589 C CA . ASP A 1 72 ? 4.879 -14.738 -12.662 1.00 66.75 72 ASP A CA 1
ATOM 590 C C . ASP A 1 72 ? 5.519 -14.217 -13.962 1.00 66.75 72 ASP A C 1
ATOM 592 O O . ASP A 1 72 ? 6.704 -14.425 -14.207 1.00 66.75 72 ASP A O 1
ATOM 596 N N . ILE A 1 73 ? 4.741 -13.558 -14.829 1.00 62.75 73 ILE A N 1
ATOM 597 C CA . ILE A 1 73 ? 5.203 -13.099 -16.142 1.00 62.75 73 ILE A CA 1
ATOM 598 C C . ILE A 1 73 ? 5.676 -11.647 -16.076 1.00 62.75 73 ILE A C 1
ATOM 600 O O . ILE A 1 73 ? 4.878 -10.738 -15.847 1.00 62.75 73 ILE A O 1
ATOM 604 N N . ASP A 1 74 ? 6.950 -11.440 -16.413 1.00 56.53 74 ASP A N 1
ATOM 605 C CA . ASP A 1 74 ? 7.640 -10.138 -16.460 1.00 56.53 74 ASP A CA 1
ATOM 606 C C . ASP A 1 74 ? 7.163 -9.194 -17.587 1.00 56.53 74 ASP A C 1
ATOM 608 O O . ASP A 1 74 ? 7.646 -8.072 -17.722 1.00 56.53 74 ASP A O 1
ATOM 612 N N . VAL A 1 75 ? 6.250 -9.649 -18.450 1.00 57.56 75 VAL A N 1
ATOM 613 C CA . VAL A 1 75 ? 5.878 -8.968 -19.708 1.00 57.56 75 VAL A CA 1
ATOM 614 C C . VAL A 1 75 ? 4.390 -8.584 -19.765 1.00 57.56 75 VAL A C 1
ATOM 616 O O . VAL A 1 75 ? 3.871 -8.251 -20.829 1.00 57.56 75 VAL A O 1
ATOM 619 N N . ILE A 1 76 ? 3.659 -8.630 -18.647 1.00 62.81 76 ILE A N 1
ATOM 620 C CA . ILE A 1 76 ? 2.259 -8.173 -18.635 1.00 62.81 76 ILE A CA 1
ATOM 621 C C . ILE A 1 76 ? 2.220 -6.634 -18.622 1.00 62.81 76 ILE A C 1
ATOM 623 O O . ILE A 1 76 ? 2.965 -6.005 -17.872 1.00 62.81 76 ILE A O 1
ATOM 627 N N . PRO A 1 77 ? 1.355 -5.987 -19.430 1.00 68.56 77 PRO A N 1
ATOM 628 C CA . PRO A 1 77 ? 1.161 -4.544 -19.350 1.00 68.56 77 PRO A CA 1
ATOM 629 C C . PRO A 1 77 ? 0.708 -4.115 -17.951 1.00 68.56 77 PRO A C 1
ATOM 631 O O . PRO A 1 77 ? -0.052 -4.814 -17.285 1.00 68.56 77 PRO A O 1
ATOM 634 N N . ILE A 1 78 ? 1.123 -2.912 -17.546 1.00 78.62 78 ILE A N 1
ATOM 635 C CA . ILE A 1 78 ? 0.782 -2.325 -16.245 1.00 78.62 78 ILE A CA 1
ATOM 636 C C . ILE A 1 78 ? -0.731 -2.406 -16.001 1.00 78.62 78 ILE A C 1
ATOM 638 O O . ILE A 1 78 ? -1.528 -1.726 -16.660 1.00 78.62 78 ILE A O 1
ATOM 642 N N . LEU A 1 79 ? -1.119 -3.201 -15.007 1.00 81.31 79 LEU A N 1
ATOM 643 C CA . LEU A 1 79 ? -2.502 -3.459 -14.660 1.00 81.31 79 LEU A CA 1
ATOM 644 C C . LEU A 1 79 ? -3.155 -2.189 -14.106 1.00 81.31 79 LEU A C 1
ATOM 646 O O . LEU A 1 79 ? -2.716 -1.598 -13.110 1.00 81.31 79 LEU A O 1
ATOM 650 N N . LYS A 1 80 ? -4.268 -1.793 -14.727 1.00 83.69 80 LYS A N 1
ATOM 651 C CA . LYS A 1 80 ? -5.120 -0.704 -14.246 1.00 83.69 80 LYS A CA 1
ATOM 652 C C . LYS A 1 80 ? -6.244 -1.269 -13.392 1.00 83.69 80 LYS A C 1
ATOM 654 O O . LYS A 1 80 ? -7.233 -1.793 -13.900 1.00 83.69 80 LYS A O 1
ATOM 659 N N . LEU A 1 81 ? -6.106 -1.118 -12.079 1.00 84.81 81 LEU A N 1
ATOM 660 C CA . LEU A 1 81 ? -7.143 -1.526 -11.139 1.00 84.81 81 LEU A CA 1
ATOM 661 C C . LEU A 1 81 ? -8.388 -0.635 -11.294 1.00 84.81 81 LEU A C 1
ATOM 663 O O . LEU A 1 81 ? -8.272 0.597 -11.271 1.00 84.81 81 LEU A O 1
ATOM 667 N N . PRO A 1 82 ? -9.586 -1.222 -11.443 1.00 82.69 82 PRO A N 1
ATOM 668 C CA . PRO A 1 82 ? -10.801 -0.464 -11.656 1.00 82.69 82 PRO A CA 1
ATOM 669 C C . PRO A 1 82 ? -11.262 0.190 -10.352 1.00 82.69 82 PRO A C 1
ATOM 671 O O . PRO A 1 82 ? -11.152 -0.381 -9.270 1.00 82.69 82 PRO A O 1
ATOM 674 N N . TYR A 1 83 ? -11.819 1.397 -10.455 1.00 85.06 83 TYR A N 1
ATOM 675 C CA . TYR A 1 83 ? -12.252 2.195 -9.300 1.00 85.06 83 TYR A CA 1
ATOM 676 C C . TYR A 1 83 ? -13.214 1.442 -8.364 1.00 85.06 83 TYR A C 1
ATOM 678 O O . TYR A 1 83 ? -13.105 1.528 -7.142 1.00 85.06 83 TYR A O 1
ATOM 686 N N . ASN A 1 84 ? -14.143 0.678 -8.945 1.00 87.00 84 ASN A N 1
ATOM 687 C CA . ASN A 1 84 ? -15.163 -0.069 -8.212 1.00 87.00 84 ASN A CA 1
ATOM 688 C C . ASN A 1 84 ? -14.589 -1.166 -7.300 1.00 87.00 84 ASN A C 1
ATOM 690 O O . ASN A 1 84 ? -15.270 -1.571 -6.360 1.00 87.00 84 ASN A O 1
ATOM 694 N N . LEU A 1 85 ? -13.342 -1.604 -7.522 1.00 88.88 85 LEU A N 1
ATOM 695 C CA . LEU A 1 85 ? -12.621 -2.484 -6.603 1.00 88.88 85 LEU A CA 1
ATOM 696 C C . LEU A 1 85 ? -12.535 -1.853 -5.209 1.00 88.88 85 LEU A C 1
ATOM 698 O O . LEU A 1 85 ? -12.843 -2.497 -4.208 1.00 88.88 85 LEU A O 1
ATOM 702 N N . PHE A 1 86 ? -12.187 -0.567 -5.150 1.00 88.88 86 PHE A N 1
ATOM 703 C CA . PHE A 1 86 ? -11.942 0.154 -3.902 1.00 88.88 86 PHE A CA 1
ATOM 704 C C . PHE A 1 86 ? -13.222 0.587 -3.192 1.00 88.88 86 PHE A C 1
ATOM 706 O O . PHE A 1 86 ? -13.194 0.829 -1.990 1.00 88.88 86 PHE A O 1
ATOM 713 N N . THR A 1 87 ? -14.355 0.614 -3.893 1.00 89.12 87 THR A N 1
ATOM 714 C CA . THR A 1 87 ? -15.678 0.870 -3.303 1.00 89.12 87 THR A CA 1
ATOM 715 C C . THR A 1 87 ? -16.483 -0.402 -3.014 1.00 89.12 87 THR A C 1
ATOM 717 O O . THR A 1 87 ? -17.642 -0.297 -2.622 1.00 89.12 87 THR A O 1
ATOM 720 N N . SER A 1 88 ? -15.912 -1.589 -3.239 1.00 90.56 88 SER A N 1
ATOM 721 C CA . SER A 1 88 ? -16.557 -2.887 -2.978 1.00 90.56 88 SER A CA 1
ATOM 722 C C . SER A 1 88 ? -16.442 -3.322 -1.508 1.00 90.56 88 SER A C 1
ATOM 724 O O . SER A 1 88 ? -15.815 -2.632 -0.702 1.00 90.56 88 SER A O 1
ATOM 726 N N . GLY A 1 89 ? -17.005 -4.480 -1.144 1.00 91.38 89 GLY A N 1
ATOM 727 C CA . GLY A 1 89 ? -16.831 -5.088 0.181 1.00 91.38 89 GLY A CA 1
ATOM 728 C C . GLY A 1 89 ? -15.492 -5.801 0.412 1.00 91.38 89 GLY A C 1
ATOM 729 O O . GLY A 1 89 ? -15.287 -6.340 1.498 1.00 91.38 89 GLY A O 1
ATOM 730 N N . ILE A 1 90 ? -14.561 -5.782 -0.552 1.00 93.50 90 ILE A N 1
ATOM 731 C CA . ILE A 1 90 ? -13.247 -6.426 -0.406 1.00 93.50 90 ILE A CA 1
ATOM 732 C C . ILE A 1 90 ? -12.485 -5.812 0.772 1.00 93.50 90 ILE A C 1
ATOM 734 O O . ILE A 1 90 ? -12.249 -4.608 0.835 1.00 93.50 90 ILE A O 1
ATOM 738 N N . THR A 1 91 ? -12.059 -6.664 1.700 1.00 95.25 91 THR A N 1
ATOM 739 C CA . THR A 1 91 ? -11.312 -6.277 2.904 1.00 95.25 91 THR A CA 1
ATOM 740 C C . THR A 1 91 ? -9.820 -6.554 2.800 1.00 95.25 91 THR A C 1
ATOM 742 O O . THR A 1 91 ? -9.023 -5.869 3.446 1.00 95.25 91 THR A O 1
ATOM 745 N N . LYS A 1 92 ? -9.430 -7.519 1.965 1.00 95.62 92 LYS A N 1
ATOM 746 C CA . LYS A 1 92 ? -8.037 -7.850 1.694 1.00 95.62 92 LYS A CA 1
ATOM 747 C C . LYS A 1 92 ? -7.808 -7.976 0.201 1.00 95.62 92 LYS A C 1
ATOM 749 O O . LYS A 1 92 ? -8.466 -8.769 -0.467 1.00 95.62 92 LYS A O 1
ATOM 754 N N . PHE A 1 93 ? -6.862 -7.202 -0.304 1.00 94.56 93 PHE A N 1
ATOM 755 C CA . PHE A 1 93 ? -6.494 -7.224 -1.710 1.00 94.56 93 PHE A CA 1
ATOM 756 C C . PHE A 1 93 ? -5.001 -7.493 -1.858 1.00 94.56 93 PHE A C 1
ATOM 758 O O . PHE A 1 93 ? -4.181 -6.811 -1.242 1.00 94.56 93 PHE A O 1
ATOM 765 N N . VAL A 1 94 ? -4.668 -8.498 -2.664 1.00 93.62 94 VAL A N 1
ATOM 766 C CA . VAL A 1 94 ? -3.303 -8.880 -3.016 1.00 93.62 94 VAL A CA 1
ATOM 767 C C . VAL A 1 94 ? -3.164 -8.792 -4.531 1.00 93.62 94 VAL A C 1
ATOM 769 O O . VAL A 1 94 ? -3.940 -9.413 -5.251 1.00 93.62 94 VAL A O 1
ATOM 772 N N . CYS A 1 95 ? -2.184 -8.038 -5.012 1.00 91.56 95 CYS A N 1
ATOM 773 C CA . CYS A 1 95 ? -1.831 -7.985 -6.424 1.00 91.56 95 CYS A CA 1
ATOM 774 C C . CYS A 1 95 ? -0.322 -8.145 -6.570 1.00 91.56 95 CYS A C 1
ATOM 776 O O . CYS A 1 95 ? 0.432 -7.267 -6.161 1.00 91.56 95 CYS A O 1
ATOM 778 N N . LYS A 1 96 ? 0.102 -9.270 -7.134 1.00 89.75 96 LYS A N 1
ATOM 779 C CA . LYS A 1 96 ? 1.495 -9.574 -7.459 1.00 89.75 96 LYS A CA 1
ATOM 780 C C . LYS A 1 96 ? 1.647 -9.525 -8.972 1.00 89.75 96 LYS A C 1
ATOM 782 O O . LYS A 1 96 ? 1.511 -10.537 -9.649 1.00 89.75 96 LYS A O 1
ATOM 787 N N . SER A 1 97 ? 1.723 -8.310 -9.492 1.00 85.50 97 SER A N 1
ATOM 788 C CA . SER A 1 97 ? 1.813 -8.017 -10.920 1.00 85.50 97 SER A CA 1
ATOM 789 C C . SER A 1 97 ? 2.087 -6.533 -11.070 1.00 85.50 97 SER A C 1
ATOM 791 O O . SER A 1 97 ? 1.597 -5.746 -10.254 1.00 85.50 97 SER A O 1
ATOM 793 N N . ASP A 1 98 ? 2.749 -6.157 -12.163 1.00 85.62 98 ASP A N 1
ATOM 794 C CA . ASP A 1 98 ? 2.974 -4.757 -12.503 1.00 85.62 98 ASP A CA 1
ATOM 795 C C . ASP A 1 98 ? 1.668 -3.960 -12.462 1.00 85.62 98 ASP A C 1
ATOM 797 O O . ASP A 1 98 ? 0.730 -4.228 -13.215 1.00 85.62 98 ASP A O 1
ATOM 801 N N . THR A 1 99 ? 1.583 -2.979 -11.561 1.00 87.06 99 THR A N 1
ATOM 802 C CA . THR A 1 99 ? 0.377 -2.166 -11.346 1.00 87.06 99 THR A CA 1
ATOM 803 C C . THR A 1 99 ? 0.704 -0.686 -11.237 1.00 87.06 99 THR A C 1
ATOM 805 O O . THR A 1 99 ? 1.707 -0.277 -10.648 1.00 87.06 99 THR A O 1
ATOM 808 N N . LEU A 1 100 ? -0.190 0.156 -11.764 1.00 87.94 100 LEU A N 1
ATOM 809 C CA . LEU A 1 100 ? -0.144 1.589 -11.490 1.00 87.94 100 LEU A CA 1
ATOM 810 C C . LEU A 1 100 ? -0.917 1.862 -10.202 1.00 87.94 100 LEU A C 1
ATOM 812 O O . LEU A 1 100 ? -2.129 1.630 -10.142 1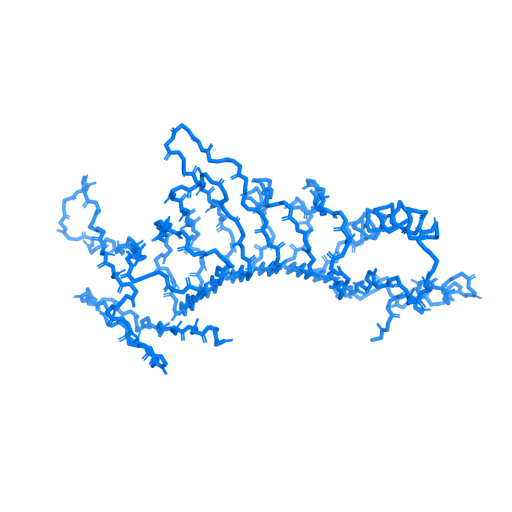.00 87.94 100 LEU A O 1
ATOM 816 N N . MET A 1 101 ? -0.240 2.396 -9.184 1.00 86.38 101 MET A N 1
ATOM 817 C CA . MET A 1 101 ? -0.909 2.757 -7.937 1.00 86.38 101 MET A CA 1
ATOM 818 C C . MET A 1 101 ? -1.984 3.817 -8.207 1.00 86.38 101 MET A C 1
ATOM 820 O O . MET A 1 101 ? -1.721 4.906 -8.721 1.00 86.38 101 MET A O 1
ATOM 824 N N . SER A 1 102 ? -3.219 3.488 -7.831 1.00 85.19 102 SER A N 1
ATOM 825 C CA . SER A 1 102 ? -4.384 4.334 -8.062 1.00 85.19 102 SER A CA 1
ATOM 826 C C . SER A 1 102 ? -4.758 5.103 -6.803 1.00 85.19 102 SER A C 1
ATOM 828 O O . SER A 1 102 ? -4.996 4.522 -5.749 1.00 85.19 102 SER A O 1
ATOM 830 N N . MET A 1 103 ? -4.935 6.420 -6.908 1.00 82.81 103 MET A N 1
ATOM 831 C CA . MET A 1 103 ? -5.385 7.223 -5.762 1.00 82.81 103 MET A CA 1
ATOM 832 C C . MET A 1 103 ? -6.812 6.886 -5.309 1.00 82.81 103 MET A C 1
ATOM 834 O O . MET A 1 103 ? -7.191 7.196 -4.181 1.00 82.81 103 MET A O 1
ATOM 838 N N . SER A 1 104 ? -7.590 6.184 -6.139 1.00 81.44 104 SER A N 1
ATOM 839 C CA . SER A 1 104 ? -8.906 5.661 -5.754 1.00 81.44 104 SER A CA 1
ATOM 840 C C . SER A 1 104 ? -8.856 4.688 -4.570 1.00 81.44 104 SER A C 1
ATOM 842 O O . SER A 1 104 ? -9.823 4.602 -3.815 1.00 81.44 104 SER A O 1
ATOM 844 N N . MET A 1 105 ? -7.710 4.051 -4.323 1.00 83.31 105 MET A N 1
ATOM 845 C CA . MET A 1 105 ? -7.451 3.207 -3.151 1.00 83.31 105 MET A CA 1
ATOM 846 C C . MET A 1 105 ? -7.729 3.932 -1.832 1.00 83.31 105 MET A C 1
ATOM 848 O O . MET A 1 105 ? -8.269 3.350 -0.893 1.00 83.31 105 MET A O 1
ATOM 852 N N . CYS A 1 106 ? -7.434 5.233 -1.795 1.00 83.19 106 CYS A N 1
ATOM 853 C CA . CYS A 1 106 ? -7.635 6.103 -0.637 1.00 83.19 106 CYS A CA 1
ATOM 854 C C . CYS A 1 106 ? -9.120 6.315 -0.297 1.00 83.19 106 CYS A C 1
ATOM 856 O O . CYS A 1 106 ? -9.462 6.724 0.810 1.00 83.19 106 CYS A O 1
ATOM 858 N N . THR A 1 107 ? -10.017 6.035 -1.247 1.00 85.38 107 THR A N 1
ATOM 859 C CA . THR A 1 107 ? -11.470 6.158 -1.058 1.00 85.38 107 THR A CA 1
ATOM 860 C C . THR A 1 107 ? -12.101 4.908 -0.448 1.00 85.38 107 THR A C 1
ATOM 862 O O . THR A 1 107 ? -13.283 4.932 -0.094 1.00 85.38 107 THR A O 1
ATOM 865 N N . SER A 1 108 ? -11.327 3.826 -0.298 1.00 88.88 108 SER A N 1
ATOM 866 C CA . SER A 1 108 ? -11.848 2.574 0.228 1.00 88.88 108 SER A CA 1
ATOM 867 C C . SER A 1 108 ? -12.265 2.683 1.689 1.00 88.88 108 SER A C 1
ATOM 869 O O . SER A 1 108 ? -11.570 3.258 2.529 1.00 88.88 108 SER A O 1
ATOM 871 N N . LYS A 1 109 ? -13.425 2.094 1.987 1.00 90.94 109 LYS A N 1
ATOM 872 C CA . LYS A 1 109 ? -13.999 1.995 3.337 1.00 90.94 109 LYS A CA 1
ATOM 873 C C . LYS A 1 109 ? -13.945 0.574 3.903 1.00 90.94 109 LYS A C 1
ATOM 875 O O . LYS A 1 109 ? -14.325 0.370 5.052 1.00 90.94 109 LYS A O 1
ATOM 880 N N . SER A 1 110 ? -13.488 -0.385 3.105 1.00 93.19 110 SER A N 1
ATOM 881 C CA . SER A 1 110 ? -13.521 -1.823 3.387 1.00 93.19 110 SER A CA 1
ATOM 882 C C . SER A 1 110 ? -12.126 -2.438 3.460 1.00 93.19 110 SER A C 1
ATOM 884 O O . SER A 1 110 ? -11.906 -3.292 4.317 1.00 93.19 110 SER A O 1
ATOM 886 N N . ILE A 1 111 ? -11.175 -1.982 2.633 1.00 93.62 111 ILE A N 1
ATOM 887 C CA . ILE A 1 111 ? -9.833 -2.572 2.543 1.00 93.62 111 ILE A CA 1
ATOM 888 C C . ILE A 1 111 ? -9.021 -2.287 3.807 1.00 93.62 111 ILE A C 1
ATOM 890 O O . ILE A 1 111 ? -8.540 -1.178 4.037 1.00 93.62 111 ILE A O 1
ATOM 894 N N . LYS A 1 112 ? -8.831 -3.336 4.604 1.00 96.19 112 LYS A N 1
ATOM 895 C CA . LYS A 1 112 ? -8.002 -3.356 5.811 1.00 96.19 112 LYS A CA 1
ATOM 896 C C . LYS A 1 112 ? -6.594 -3.851 5.529 1.00 96.19 112 LYS A C 1
ATOM 898 O O . LYS A 1 112 ? -5.664 -3.417 6.196 1.00 96.19 112 LYS A O 1
ATOM 903 N N . SER A 1 113 ? -6.429 -4.735 4.549 1.00 96.69 113 SER A N 1
ATOM 904 C CA . SER A 1 113 ? -5.131 -5.294 4.178 1.00 96.69 113 SER A CA 1
ATOM 905 C C . SER A 1 113 ? -4.890 -5.121 2.685 1.00 96.69 113 SER A C 1
ATOM 907 O O . SER A 1 113 ? -5.698 -5.546 1.858 1.00 96.69 113 SER A O 1
ATOM 909 N N . LEU A 1 114 ? -3.784 -4.473 2.341 1.00 95.25 114 LEU A N 1
ATOM 910 C CA . LEU A 1 114 ? -3.419 -4.173 0.967 1.00 95.25 114 LEU A CA 1
ATOM 911 C C . LEU A 1 114 ? -1.986 -4.623 0.714 1.00 95.25 114 LEU A C 1
ATOM 913 O O . LEU A 1 114 ? -1.054 -4.114 1.335 1.00 95.25 114 LEU A O 1
ATOM 917 N N . HIS A 1 115 ? -1.825 -5.562 -0.209 1.00 95.25 115 HIS A N 1
ATOM 918 C CA . HIS A 1 115 ? -0.531 -6.055 -0.641 1.00 95.25 115 HIS A CA 1
ATOM 919 C C . HIS A 1 115 ? -0.388 -5.855 -2.140 1.00 95.25 115 HIS A C 1
ATOM 921 O O . HIS A 1 115 ? -1.161 -6.406 -2.918 1.00 95.25 115 HIS A O 1
ATOM 927 N N . LEU A 1 116 ? 0.601 -5.068 -2.531 1.00 93.12 116 LEU A N 1
ATOM 928 C CA . LEU A 1 116 ? 0.957 -4.853 -3.916 1.00 93.12 116 LEU A CA 1
ATOM 929 C C . LEU A 1 116 ? 2.445 -5.159 -4.108 1.00 93.12 116 LEU A C 1
ATOM 931 O O . LEU A 1 116 ? 3.281 -4.667 -3.347 1.00 93.12 116 LEU A O 1
ATOM 935 N N . GLU A 1 117 ? 2.773 -5.953 -5.114 1.00 91.00 117 GLU A N 1
ATOM 936 C CA . GLU A 1 117 ? 4.143 -6.170 -5.581 1.00 91.00 117 GLU A CA 1
ATOM 937 C C . GLU A 1 117 ? 4.266 -5.606 -7.000 1.00 91.00 117 GLU A C 1
ATOM 939 O O . GLU A 1 117 ? 3.276 -5.598 -7.729 1.00 91.00 117 GLU A O 1
ATOM 944 N N . GLU A 1 118 ? 5.452 -5.110 -7.362 1.00 88.25 118 GLU A N 1
ATOM 945 C CA . GLU A 1 118 ? 5.734 -4.500 -8.671 1.00 88.25 118 GLU A CA 1
ATOM 946 C C . GLU A 1 118 ? 4.840 -3.277 -8.951 1.00 88.25 118 GLU A C 1
ATOM 948 O O . GLU A 1 118 ? 3.935 -3.258 -9.783 1.00 88.25 118 GLU A O 1
ATOM 953 N N . VAL A 1 119 ? 5.043 -2.215 -8.166 1.00 89.25 119 VAL A N 1
ATOM 954 C CA . VAL A 1 119 ? 4.141 -1.053 -8.163 1.00 89.25 119 VAL A CA 1
ATOM 955 C C . VAL A 1 119 ? 4.811 0.181 -8.728 1.00 89.25 119 VAL A C 1
ATOM 957 O O . VAL A 1 119 ? 5.779 0.681 -8.168 1.00 89.25 119 VAL A O 1
ATOM 960 N N . THR A 1 120 ? 4.228 0.783 -9.757 1.00 90.38 120 THR A N 1
ATOM 961 C CA . THR A 1 120 ? 4.630 2.126 -10.189 1.00 90.38 120 THR A CA 1
ATOM 962 C C . THR A 1 120 ? 3.839 3.178 -9.412 1.00 90.38 120 THR A C 1
ATOM 964 O O . THR A 1 120 ? 2.604 3.207 -9.466 1.00 90.38 120 THR A O 1
ATOM 967 N N . LEU A 1 121 ? 4.531 4.052 -8.671 1.00 89.19 121 LEU A N 1
ATOM 968 C CA . LEU A 1 121 ? 3.897 5.200 -8.023 1.00 89.19 121 LEU A CA 1
ATOM 969 C C . LEU A 1 121 ? 3.357 6.179 -9.077 1.00 89.19 121 LEU A C 1
ATOM 971 O O . LEU A 1 121 ? 3.992 6.388 -10.113 1.00 89.19 121 LEU A O 1
ATOM 975 N N . PRO A 1 122 ? 2.201 6.821 -8.828 1.00 89.94 122 PRO A N 1
ATOM 976 C CA . PRO A 1 122 ? 1.692 7.847 -9.722 1.00 89.94 122 PRO A CA 1
ATOM 977 C C . PRO A 1 122 ? 2.630 9.057 -9.743 1.00 89.94 122 PRO A C 1
ATOM 979 O O . PRO A 1 122 ? 3.438 9.272 -8.837 1.00 89.94 122 PRO A O 1
ATOM 982 N N . LYS A 1 123 ? 2.464 9.908 -10.757 1.00 90.06 123 LYS A N 1
ATOM 983 C CA . LYS A 1 123 ? 3.147 11.200 -10.806 1.00 90.06 123 LYS A CA 1
ATOM 984 C C . LYS A 1 123 ? 2.823 12.007 -9.544 1.00 90.06 123 LYS A C 1
ATOM 986 O O . LYS A 1 123 ? 1.654 12.161 -9.187 1.00 90.06 123 LYS A O 1
ATOM 991 N N . GLY A 1 124 ? 3.864 12.530 -8.899 1.00 88.50 124 GLY A N 1
ATOM 992 C CA . GLY A 1 124 ? 3.718 13.388 -7.728 1.00 88.50 124 GLY A CA 1
ATOM 993 C C . GLY A 1 124 ? 2.992 14.700 -8.034 1.00 88.50 124 GLY A C 1
ATOM 994 O O . GLY A 1 124 ? 2.817 15.096 -9.189 1.00 88.50 124 GLY A O 1
ATOM 995 N N . ASN A 1 125 ? 2.586 15.385 -6.969 1.00 88.62 125 ASN A N 1
ATOM 996 C CA . ASN A 1 125 ? 2.060 16.748 -7.024 1.00 88.62 125 ASN A CA 1
ATOM 997 C C . ASN A 1 125 ? 3.146 17.766 -7.456 1.00 88.62 125 ASN A C 1
ATOM 999 O O . ASN A 1 125 ? 4.237 17.393 -7.892 1.00 88.62 125 ASN A O 1
ATOM 1003 N N . SER A 1 126 ? 2.866 19.067 -7.327 1.00 89.75 126 SER A N 1
ATOM 1004 C CA . SER A 1 126 ? 3.829 20.140 -7.632 1.00 89.75 126 SER A CA 1
ATOM 1005 C C . SER A 1 126 ? 5.166 20.003 -6.895 1.00 89.75 126 SER A C 1
ATOM 1007 O O . SER A 1 126 ? 6.195 20.406 -7.431 1.00 89.75 126 SER A O 1
ATOM 1009 N N . ASP A 1 127 ? 5.159 19.385 -5.715 1.00 88.50 127 ASP A N 1
ATOM 1010 C CA . ASP A 1 127 ? 6.333 19.185 -4.863 1.00 88.50 127 ASP A CA 1
ATOM 1011 C C . ASP A 1 127 ? 6.999 17.818 -5.096 1.00 88.50 127 ASP A C 1
ATOM 1013 O O . ASP A 1 127 ? 7.880 17.407 -4.338 1.00 88.50 127 ASP A O 1
ATOM 1017 N N . ALA A 1 128 ? 6.582 17.098 -6.146 1.00 90.62 128 ALA A N 1
ATOM 1018 C CA . ALA A 1 128 ? 6.972 15.718 -6.415 1.00 90.62 128 ALA A CA 1
ATOM 1019 C C . ALA A 1 128 ? 6.655 14.770 -5.240 1.00 90.62 128 ALA A C 1
ATOM 1021 O O . ALA A 1 128 ? 7.393 13.814 -4.984 1.00 90.62 128 ALA A O 1
ATOM 1022 N N . GLU A 1 129 ? 5.562 15.039 -4.521 1.00 89.88 129 GLU A N 1
ATOM 1023 C CA . GLU A 1 129 ? 5.064 14.218 -3.419 1.00 89.88 129 GLU A CA 1
ATOM 1024 C C . GLU A 1 129 ? 3.841 13.396 -3.846 1.00 89.88 129 GLU A C 1
ATOM 1026 O O . GLU A 1 129 ? 2.922 13.894 -4.501 1.00 89.88 129 GLU A O 1
ATOM 1031 N N . VAL A 1 130 ? 3.825 12.127 -3.442 1.00 91.62 130 VAL A N 1
ATOM 1032 C CA . VAL A 1 130 ? 2.672 11.224 -3.543 1.00 91.62 130 VAL A CA 1
ATOM 1033 C C . VAL A 1 130 ? 2.157 10.955 -2.136 1.00 91.62 130 VAL A C 1
ATOM 1035 O O . VAL A 1 130 ? 2.934 10.603 -1.252 1.00 91.62 130 VAL A O 1
ATOM 1038 N N . ILE A 1 131 ? 0.850 11.110 -1.917 1.00 90.56 131 ILE A N 1
ATOM 1039 C CA . ILE A 1 131 ? 0.235 10.972 -0.591 1.00 90.56 131 ILE A CA 1
ATOM 1040 C C . ILE A 1 131 ? -0.808 9.860 -0.619 1.00 90.56 131 ILE A C 1
ATOM 1042 O O . ILE A 1 131 ? -1.888 10.045 -1.166 1.00 90.56 131 ILE A O 1
ATOM 1046 N N . LEU A 1 132 ? -0.530 8.739 0.040 1.00 89.75 132 LEU A N 1
ATOM 1047 C CA . LEU A 1 132 ? -1.478 7.651 0.253 1.00 89.75 132 LEU A CA 1
ATOM 1048 C C . LEU A 1 132 ? -2.219 7.866 1.577 1.00 89.75 132 LEU A C 1
ATOM 1050 O O . LEU A 1 132 ? -1.622 7.797 2.651 1.00 89.75 132 LEU A O 1
ATOM 1054 N N . SER A 1 133 ? -3.521 8.148 1.501 1.00 88.44 133 SER A N 1
ATOM 1055 C CA . SER A 1 133 ? -4.376 8.409 2.665 1.00 88.44 133 SER A CA 1
ATOM 1056 C C . SER A 1 133 ? -5.497 7.379 2.764 1.00 88.44 133 SER A C 1
ATOM 1058 O O . SER A 1 133 ? -6.491 7.497 2.057 1.00 88.44 133 SER A O 1
ATOM 1060 N N . CYS A 1 134 ? -5.374 6.387 3.648 1.00 84.00 134 CYS A N 1
ATOM 1061 C CA . CYS A 1 134 ? -6.365 5.312 3.773 1.00 84.00 134 CYS A CA 1
ATOM 1062 C C . CYS A 1 134 ? -6.958 5.271 5.196 1.00 84.00 134 CYS A C 1
ATOM 1064 O O . CYS A 1 134 ? -6.223 5.020 6.154 1.00 84.00 134 CYS A O 1
ATOM 1066 N N . PRO A 1 135 ? -8.277 5.492 5.377 1.00 83.56 135 PRO A N 1
ATOM 1067 C CA . PRO A 1 135 ? -8.868 5.669 6.709 1.00 83.56 135 PRO A CA 1
ATOM 1068 C C . PRO A 1 135 ? -9.034 4.364 7.501 1.00 83.56 135 PRO A C 1
ATOM 1070 O O . PRO A 1 135 ? -9.026 4.387 8.734 1.00 83.56 135 PRO A O 1
ATOM 1073 N N . VAL A 1 136 ? -9.208 3.235 6.809 1.00 92.38 136 VAL A N 1
ATOM 1074 C CA . VAL A 1 136 ? -9.517 1.927 7.414 1.00 92.38 136 VAL A CA 1
ATOM 1075 C C . VAL A 1 136 ? -8.371 0.919 7.336 1.00 92.38 136 VAL A C 1
ATOM 1077 O O . VAL A 1 136 ? -8.504 -0.177 7.867 1.00 92.38 136 VAL A O 1
ATOM 1080 N N . LEU A 1 137 ? -7.265 1.285 6.686 1.00 94.50 137 LEU A N 1
ATOM 1081 C CA . LEU A 1 137 ? -6.163 0.377 6.390 1.00 94.50 137 LEU A CA 1
ATOM 1082 C C . LEU A 1 137 ? -5.381 0.023 7.661 1.00 94.50 137 LEU A C 1
ATOM 1084 O O . LEU A 1 137 ? -4.938 0.914 8.387 1.00 94.50 137 LEU A O 1
ATOM 1088 N N . GLU A 1 138 ? -5.216 -1.273 7.901 1.00 95.88 138 GLU A N 1
ATOM 1089 C CA . GLU A 1 138 ? -4.550 -1.874 9.061 1.00 95.88 138 GLU A CA 1
ATOM 1090 C C . GLU A 1 138 ? -3.189 -2.472 8.673 1.00 95.88 138 GLU A C 1
ATOM 1092 O O . GLU A 1 138 ? -2.213 -2.300 9.403 1.00 95.88 138 GLU A O 1
ATOM 1097 N N . ASP A 1 139 ? -3.087 -3.082 7.490 1.00 96.12 139 ASP A N 1
ATOM 1098 C CA . ASP A 1 139 ? -1.855 -3.668 6.963 1.00 96.12 139 ASP A CA 1
ATOM 1099 C C . ASP A 1 139 ? -1.563 -3.162 5.538 1.00 96.12 139 ASP A C 1
ATOM 1101 O O . ASP A 1 139 ? -2.417 -3.255 4.651 1.00 96.12 139 ASP A O 1
ATOM 1105 N N . LEU A 1 140 ? -0.344 -2.665 5.301 1.00 95.06 140 LEU A N 1
ATOM 1106 C CA . LEU A 1 140 ? 0.126 -2.217 3.986 1.00 95.06 140 LEU A CA 1
ATOM 1107 C C . LEU A 1 140 ? 1.462 -2.869 3.633 1.00 95.06 140 LEU A C 1
ATOM 1109 O O . LEU A 1 140 ? 2.447 -2.699 4.349 1.00 95.06 140 LEU A O 1
ATOM 1113 N N . PHE A 1 141 ? 1.504 -3.544 2.490 1.00 93.62 141 PHE A N 1
ATOM 1114 C CA . PHE A 1 141 ? 2.711 -4.127 1.919 1.00 93.62 141 PHE A CA 1
ATOM 1115 C C . PHE A 1 141 ? 2.859 -3.615 0.488 1.00 93.62 141 PHE A C 1
ATOM 1117 O O . PHE A 1 141 ? 1.990 -3.856 -0.347 1.00 93.62 141 PHE A O 1
ATOM 1124 N N . ILE A 1 142 ? 3.938 -2.891 0.209 1.00 92.06 142 ILE A N 1
ATOM 1125 C CA . ILE A 1 142 ? 4.292 -2.436 -1.134 1.00 92.06 142 ILE A CA 1
ATOM 1126 C C . ILE A 1 142 ? 5.709 -2.916 -1.407 1.00 92.06 142 ILE A C 1
ATOM 1128 O O . ILE A 1 142 ? 6.659 -2.433 -0.787 1.00 92.06 142 ILE A O 1
ATOM 1132 N N . LYS A 1 143 ? 5.860 -3.860 -2.330 1.00 88.81 143 LYS A N 1
ATOM 1133 C CA . LYS A 1 143 ? 7.168 -4.393 -2.706 1.00 88.81 143 LYS A CA 1
ATOM 1134 C C . LYS A 1 143 ? 7.540 -4.012 -4.125 1.00 88.81 143 LYS A C 1
ATOM 1136 O O . LYS A 1 143 ? 6.676 -3.860 -4.982 1.00 88.81 143 LYS A O 1
ATOM 1141 N N . TYR A 1 144 ? 8.841 -3.878 -4.340 1.00 86.38 144 TYR A N 1
ATOM 1142 C CA . TYR A 1 144 ? 9.459 -3.556 -5.620 1.00 86.38 144 TYR A CA 1
ATOM 1143 C C . TYR A 1 144 ? 8.864 -2.304 -6.280 1.00 86.38 144 TYR A C 1
ATOM 1145 O O . TYR A 1 144 ? 8.691 -2.254 -7.491 1.00 86.38 144 TYR A O 1
ATOM 1153 N N . PHE A 1 145 ? 8.528 -1.272 -5.495 1.00 86.44 145 PHE A N 1
ATOM 1154 C CA . PHE A 1 145 ? 7.914 -0.084 -6.086 1.00 86.44 145 PHE A CA 1
ATOM 1155 C C . PHE A 1 145 ? 8.924 0.781 -6.853 1.00 86.44 145 PHE A C 1
ATOM 1157 O O . PHE A 1 145 ? 10.050 1.009 -6.397 1.00 86.44 145 PHE A O 1
ATOM 1164 N N . ASN A 1 146 ? 8.486 1.293 -8.003 1.00 84.69 146 ASN A N 1
ATOM 1165 C CA . ASN A 1 146 ? 9.162 2.294 -8.820 1.00 84.69 146 ASN A CA 1
ATOM 1166 C C . ASN A 1 146 ? 8.535 3.685 -8.582 1.00 84.69 146 ASN A C 1
ATOM 1168 O O . ASN A 1 146 ? 7.343 3.811 -8.310 1.00 84.69 146 ASN A O 1
ATOM 1172 N N . TYR A 1 147 ? 9.337 4.745 -8.661 1.00 81.25 147 TYR A N 1
ATOM 1173 C CA . TYR A 1 147 ? 8.980 6.115 -8.288 1.00 81.25 147 TYR A CA 1
ATOM 1174 C C . TYR A 1 147 ? 9.718 7.176 -9.113 1.00 81.25 147 TYR A C 1
ATOM 1176 O O . TYR A 1 147 ? 10.245 8.155 -8.583 1.00 81.25 147 TYR A O 1
ATOM 1184 N N . GLU A 1 148 ? 9.769 7.002 -10.430 1.00 81.19 148 GLU A N 1
ATOM 1185 C CA . GLU A 1 148 ? 10.394 7.986 -11.314 1.00 81.19 148 GLU A CA 1
ATOM 1186 C C . GLU A 1 148 ? 9.852 9.404 -11.076 1.00 81.19 148 GLU A C 1
ATOM 1188 O O . GLU A 1 148 ? 8.652 9.6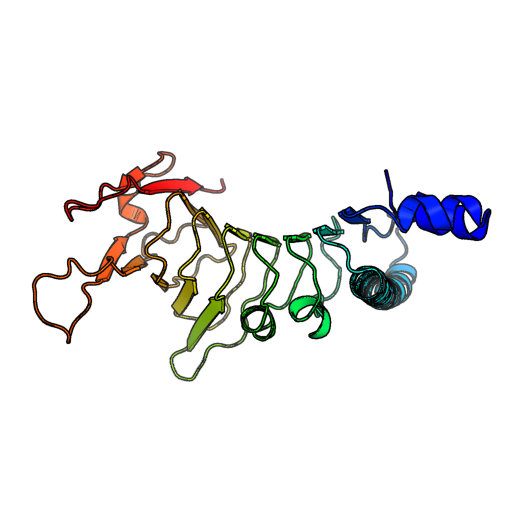65 -11.153 1.00 81.19 148 GLU A O 1
ATOM 1193 N N . ASN A 1 149 ? 10.760 10.343 -10.805 1.00 81.31 149 ASN A N 1
ATOM 1194 C CA . ASN A 1 149 ? 10.447 11.752 -10.550 1.00 81.31 149 ASN A CA 1
ATOM 1195 C C . ASN A 1 149 ? 9.594 12.031 -9.295 1.00 81.31 149 ASN A C 1
ATOM 1197 O O . ASN A 1 149 ? 9.079 13.140 -9.155 1.00 81.31 149 ASN A O 1
ATOM 1201 N N . VAL A 1 150 ? 9.469 11.082 -8.362 1.00 87.19 150 VAL A N 1
ATOM 1202 C CA . VAL A 1 150 ? 8.854 11.305 -7.043 1.00 87.19 150 VAL A CA 1
ATOM 1203 C C . VAL A 1 150 ? 9.957 11.459 -6.000 1.00 87.19 150 VAL A C 1
ATOM 1205 O O . VAL A 1 150 ? 10.806 10.588 -5.833 1.00 87.19 150 VAL A O 1
ATOM 1208 N N . LYS A 1 151 ? 9.940 12.581 -5.277 1.00 86.44 151 LYS A N 1
ATOM 1209 C CA . LYS A 1 151 ? 10.912 12.886 -4.215 1.00 86.44 151 LYS A CA 1
ATOM 1210 C C . LYS A 1 151 ? 10.420 12.471 -2.836 1.00 86.44 151 LYS A C 1
ATOM 1212 O O . LYS A 1 151 ? 11.232 12.214 -1.947 1.00 86.44 151 LYS A O 1
ATOM 1217 N N . CYS A 1 152 ? 9.103 12.431 -2.643 1.00 85.00 152 CYS A N 1
ATOM 1218 C CA . CYS A 1 152 ? 8.499 12.140 -1.353 1.00 85.00 152 CYS A CA 1
ATOM 1219 C C . CYS A 1 152 ? 7.297 11.203 -1.495 1.00 85.00 152 CYS A C 1
ATOM 1221 O O . CYS A 1 152 ? 6.398 11.456 -2.293 1.00 85.00 152 CYS A O 1
ATOM 1223 N N . PHE A 1 153 ? 7.255 10.150 -0.684 1.00 88.81 153 PHE A N 1
ATOM 1224 C CA . PHE A 1 153 ? 6.101 9.270 -0.557 1.00 88.81 153 PHE A CA 1
ATOM 1225 C C . PHE A 1 153 ? 5.570 9.313 0.874 1.00 88.81 153 PHE A C 1
ATOM 1227 O O . PHE A 1 153 ? 6.250 8.930 1.825 1.00 88.81 153 PHE A O 1
ATOM 1234 N N . THR A 1 154 ? 4.349 9.810 1.028 1.00 88.25 154 THR A N 1
ATOM 1235 C CA . THR A 1 154 ? 3.714 10.059 2.320 1.00 88.25 154 THR A CA 1
ATOM 1236 C C . THR A 1 154 ? 2.579 9.072 2.545 1.00 88.25 154 THR A C 1
ATOM 1238 O O . THR A 1 154 ? 1.649 9.000 1.750 1.00 88.25 154 THR A O 1
ATOM 1241 N N . ILE A 1 155 ? 2.622 8.341 3.657 1.00 89.88 155 ILE A N 1
ATOM 1242 C CA . ILE A 1 155 ? 1.602 7.368 4.056 1.00 89.88 155 ILE A CA 1
ATOM 1243 C C . ILE A 1 155 ? 0.885 7.890 5.295 1.00 89.88 155 ILE A C 1
ATOM 1245 O O . ILE A 1 155 ? 1.477 8.022 6.366 1.00 89.88 155 ILE A O 1
ATOM 1249 N N . SER A 1 156 ? -0.407 8.165 5.154 1.00 88.81 156 SER A N 1
ATOM 1250 C CA . SER A 1 156 ? -1.282 8.671 6.208 1.00 88.81 156 SER A CA 1
ATOM 1251 C C . SER A 1 156 ? -2.428 7.693 6.453 1.00 88.81 156 SER A C 1
ATOM 1253 O O . SER A 1 156 ? -3.447 7.711 5.763 1.00 88.81 156 SER A O 1
ATOM 1255 N N . ALA A 1 157 ? -2.259 6.806 7.433 1.00 89.25 157 ALA A N 1
ATOM 1256 C CA . ALA A 1 157 ? -3.243 5.781 7.757 1.00 89.25 157 ALA A CA 1
ATOM 1257 C C . ALA A 1 157 ? -3.307 5.570 9.274 1.00 89.25 157 ALA A C 1
ATOM 1259 O O . ALA A 1 157 ? -2.450 4.946 9.895 1.00 89.25 157 ALA A O 1
ATOM 1260 N N . LEU A 1 158 ? -4.353 6.111 9.904 1.00 86.56 158 LEU A N 1
ATOM 1261 C CA . LEU A 1 158 ? -4.447 6.157 11.368 1.00 86.56 158 LEU A CA 1
ATOM 1262 C C . LEU A 1 158 ? -4.620 4.780 12.017 1.00 86.56 158 LEU A C 1
ATOM 1264 O O . LEU A 1 158 ? -4.277 4.620 13.187 1.00 86.56 158 LEU A O 1
ATOM 1268 N N . ARG A 1 159 ? -5.149 3.798 11.283 1.00 91.62 159 ARG A N 1
ATOM 1269 C CA . ARG A 1 159 ? -5.344 2.418 11.755 1.00 91.62 159 ARG A CA 1
ATOM 1270 C C . ARG A 1 159 ? -4.196 1.481 11.390 1.00 91.62 159 ARG A C 1
ATOM 1272 O O . ARG A 1 159 ? -4.235 0.320 11.773 1.00 91.62 159 ARG A O 1
ATOM 1279 N N . LEU A 1 160 ? -3.172 1.978 10.698 1.00 91.12 160 LEU A N 1
ATOM 1280 C CA . LEU A 1 160 ? -2.098 1.142 10.185 1.00 91.12 160 LEU A CA 1
ATOM 1281 C C . LEU A 1 160 ? -1.250 0.586 11.333 1.00 91.12 160 LEU A C 1
ATOM 1283 O O . LEU A 1 160 ? -0.700 1.342 12.133 1.00 91.12 160 LEU A O 1
ATOM 1287 N N . HIS A 1 161 ? -1.142 -0.737 11.390 1.00 90.00 161 HIS A N 1
ATOM 1288 C CA . HIS A 1 161 ? -0.398 -1.509 12.378 1.00 90.00 161 HIS A CA 1
ATOM 1289 C C . HIS A 1 161 ? 0.869 -2.122 11.794 1.00 90.00 161 HIS A C 1
ATOM 1291 O O . HIS A 1 161 ? 1.886 -2.175 12.498 1.00 90.00 161 HIS A O 1
ATOM 1297 N N . LYS A 1 162 ? 0.827 -2.557 10.531 1.00 90.00 162 LYS A N 1
ATOM 1298 C CA . LYS A 1 162 ? 1.972 -3.132 9.823 1.00 90.00 162 LYS A CA 1
ATOM 1299 C C . LYS A 1 162 ? 2.210 -2.403 8.513 1.00 90.00 162 LYS A C 1
ATOM 1301 O O . LYS A 1 162 ? 1.286 -2.205 7.727 1.00 90.00 162 LYS A O 1
ATOM 1306 N N . LEU A 1 163 ? 3.463 -2.038 8.284 1.00 88.81 163 LEU A N 1
ATOM 1307 C CA . LEU A 1 163 ? 3.915 -1.420 7.050 1.00 88.81 163 LEU A CA 1
ATOM 1308 C C . LEU A 1 163 ? 5.162 -2.138 6.544 1.00 88.81 163 LEU A C 1
ATOM 1310 O O . LEU A 1 163 ? 6.136 -2.264 7.284 1.00 88.81 163 LEU A O 1
ATOM 1314 N N . GLU A 1 164 ? 5.138 -2.567 5.288 1.00 88.12 164 GLU A N 1
ATOM 1315 C CA . GLU A 1 164 ? 6.300 -3.068 4.563 1.00 88.12 164 GLU A CA 1
ATOM 1316 C C . GLU A 1 164 ? 6.476 -2.308 3.247 1.00 88.12 164 GLU A C 1
ATOM 1318 O O . GLU A 1 164 ? 5.549 -2.258 2.443 1.00 88.12 164 GLU A O 1
ATOM 1323 N N . LEU A 1 165 ? 7.652 -1.717 3.033 1.00 87.19 165 LEU A N 1
ATOM 1324 C CA . LEU A 1 165 ? 8.007 -0.951 1.840 1.00 87.19 165 LEU A CA 1
ATOM 1325 C C . LEU A 1 165 ? 9.350 -1.431 1.288 1.00 87.19 165 LEU A C 1
ATOM 1327 O O . LEU A 1 165 ? 10.383 -1.202 1.914 1.00 87.19 165 LEU A O 1
ATOM 1331 N N . LEU A 1 166 ? 9.353 -2.053 0.111 1.00 84.06 166 LEU A N 1
ATOM 1332 C CA . LEU A 1 166 ? 10.578 -2.474 -0.575 1.00 84.06 166 LEU A CA 1
ATOM 1333 C C . LEU A 1 166 ? 10.709 -1.752 -1.913 1.00 84.06 166 LEU A C 1
ATOM 1335 O O . LEU A 1 166 ? 9.832 -1.865 -2.760 1.00 84.06 166 LEU A O 1
ATOM 1339 N N . SER A 1 167 ? 11.793 -1.007 -2.099 1.00 79.81 167 SER A N 1
ATOM 1340 C CA . SER A 1 167 ? 12.070 -0.252 -3.327 1.00 79.81 167 SER A CA 1
ATOM 1341 C C . SER A 1 167 ? 12.912 -1.061 -4.319 1.00 79.81 167 SER A C 1
ATOM 1343 O O . SER A 1 167 ? 13.851 -1.748 -3.913 1.00 79.81 167 SER A O 1
ATOM 1345 N N . ARG A 1 168 ? 12.635 -0.906 -5.624 1.00 73.62 168 ARG A N 1
ATOM 1346 C CA . ARG A 1 168 ? 13.502 -1.389 -6.720 1.00 73.62 168 ARG A CA 1
ATOM 1347 C C . ARG A 1 168 ? 14.558 -0.350 -7.149 1.00 73.62 168 ARG A C 1
ATOM 1349 O O . ARG A 1 168 ? 15.531 -0.684 -7.812 1.00 73.62 168 ARG A O 1
ATOM 1356 N N . ASN A 1 169 ? 14.397 0.912 -6.758 1.00 68.62 169 ASN A N 1
ATOM 1357 C CA . ASN A 1 169 ? 15.200 2.030 -7.253 1.00 68.62 169 ASN A CA 1
ATOM 1358 C C . ASN A 1 169 ? 16.419 2.356 -6.383 1.00 68.62 169 ASN A C 1
ATOM 1360 O O . ASN A 1 169 ? 16.345 2.355 -5.155 1.00 68.62 169 ASN A O 1
ATOM 1364 N N . TYR A 1 170 ? 17.499 2.782 -7.047 1.00 65.38 170 TYR A N 1
ATOM 1365 C CA . TYR A 1 170 ? 18.720 3.312 -6.420 1.00 65.38 170 TYR A CA 1
ATOM 1366 C C . TYR A 1 170 ? 18.609 4.789 -6.010 1.00 65.38 170 TYR A C 1
ATOM 1368 O O . TYR A 1 170 ? 19.406 5.281 -5.207 1.00 65.38 170 TYR A O 1
ATOM 1376 N N . ASN A 1 171 ? 17.640 5.513 -6.573 1.00 67.94 171 ASN A N 1
ATOM 1377 C CA . ASN A 1 171 ? 17.470 6.942 -6.330 1.00 67.94 171 ASN A CA 1
ATOM 1378 C C . ASN A 1 171 ? 16.948 7.213 -4.917 1.00 67.94 171 ASN A C 1
ATOM 1380 O O . ASN A 1 171 ? 16.226 6.409 -4.324 1.00 67.94 171 ASN A O 1
ATOM 1384 N N . GLU A 1 172 ? 17.301 8.371 -4.372 1.00 72.19 172 GLU A N 1
ATOM 1385 C CA . GLU A 1 172 ? 16.836 8.779 -3.052 1.00 72.19 172 GLU A CA 1
ATOM 1386 C C . GLU A 1 172 ? 15.353 9.175 -3.089 1.00 72.19 172 GLU A C 1
ATOM 1388 O O . GLU A 1 172 ? 14.930 9.962 -3.935 1.00 72.19 172 GLU A O 1
ATOM 1393 N N . ILE A 1 173 ? 14.573 8.640 -2.148 1.00 78.12 173 ILE A N 1
ATOM 1394 C CA . ILE A 1 173 ? 13.196 9.053 -1.876 1.00 78.12 173 ILE A CA 1
ATOM 1395 C C . ILE A 1 173 ? 13.038 9.295 -0.379 1.00 78.12 173 ILE A C 1
ATOM 1397 O O . ILE A 1 173 ? 13.580 8.560 0.448 1.00 78.12 173 ILE A O 1
ATOM 1401 N N . THR A 1 174 ? 12.284 10.332 -0.026 1.00 82.56 174 THR A N 1
ATOM 1402 C CA . THR A 1 174 ? 11.859 10.565 1.354 1.00 82.56 174 THR A CA 1
ATOM 1403 C C . THR A 1 174 ? 10.559 9.821 1.614 1.00 82.56 174 THR A C 1
ATOM 1405 O O . THR A 1 174 ? 9.575 10.044 0.913 1.00 82.56 174 THR A O 1
ATOM 1408 N N . ILE A 1 175 ? 10.515 8.980 2.645 1.00 83.75 175 ILE A N 1
ATOM 1409 C CA . ILE A 1 175 ? 9.274 8.310 3.059 1.00 83.75 175 ILE A CA 1
ATOM 1410 C C . ILE A 1 175 ? 8.758 8.980 4.330 1.00 83.75 175 ILE A C 1
ATOM 1412 O O . ILE A 1 175 ? 9.440 8.946 5.354 1.00 83.75 175 ILE A O 1
ATOM 1416 N N . LYS A 1 176 ? 7.560 9.573 4.282 1.00 84.12 176 LYS A N 1
ATOM 1417 C CA . LYS A 1 176 ? 6.895 10.157 5.457 1.00 84.12 176 LYS A CA 1
ATOM 1418 C C . LYS A 1 176 ? 5.790 9.240 5.963 1.00 84.12 176 LYS A C 1
ATOM 1420 O O . LYS A 1 176 ? 4.900 8.873 5.202 1.00 84.12 176 LYS A O 1
ATOM 1425 N N . ILE A 1 177 ? 5.788 8.919 7.254 1.00 85.06 177 ILE A N 1
ATOM 1426 C CA . ILE A 1 177 ? 4.753 8.060 7.852 1.00 85.06 177 ILE A CA 1
ATOM 1427 C C . ILE A 1 177 ? 3.970 8.827 8.921 1.00 85.06 177 ILE A C 1
ATOM 1429 O O . ILE A 1 177 ? 4.519 9.244 9.939 1.00 85.06 177 ILE A O 1
ATOM 1433 N N . CYS A 1 178 ? 2.663 8.953 8.698 1.00 85.62 178 CYS A N 1
ATOM 1434 C CA . CYS A 1 178 ? 1.659 9.539 9.585 1.00 85.62 178 CYS A CA 1
ATOM 1435 C C . CYS A 1 178 ? 0.705 8.444 10.092 1.00 85.62 178 CYS A C 1
ATOM 1437 O O . CYS A 1 178 ? -0.477 8.425 9.751 1.00 85.62 178 CYS A O 1
ATOM 1439 N N . SER A 1 179 ? 1.230 7.500 10.877 1.00 84.38 179 SER A N 1
ATOM 1440 C CA . SER A 1 179 ? 0.482 6.329 11.358 1.00 84.38 179 SER A CA 1
ATOM 1441 C C . SER A 1 179 ? 0.793 6.070 12.839 1.00 84.38 179 SER A C 1
ATOM 1443 O O . SER A 1 179 ? 1.733 5.339 13.146 1.00 84.38 179 SER A O 1
ATOM 1445 N N . PRO A 1 180 ? 0.052 6.681 13.785 1.00 81.25 180 PRO A N 1
ATOM 1446 C CA . PRO A 1 180 ? 0.379 6.624 15.214 1.00 81.25 180 PRO A CA 1
ATOM 1447 C C . PRO A 1 180 ? 0.221 5.225 15.827 1.00 81.25 180 PRO A C 1
ATOM 1449 O O . PRO A 1 180 ? 0.801 4.945 16.871 1.00 81.25 180 PRO A O 1
ATOM 1452 N N . ASN A 1 181 ? -0.557 4.345 15.190 1.00 82.50 181 ASN A N 1
ATOM 1453 C CA . ASN A 1 181 ? -0.830 2.989 15.668 1.00 82.50 181 ASN A CA 1
ATOM 1454 C C . ASN A 1 181 ? 0.104 1.922 15.080 1.00 82.50 181 ASN A C 1
ATOM 1456 O O . ASN A 1 181 ? -0.139 0.728 15.300 1.00 82.50 181 ASN A O 1
ATOM 1460 N N . LEU A 1 182 ? 1.156 2.338 14.366 1.00 82.81 182 LEU A N 1
ATOM 1461 C CA . LEU A 1 182 ? 2.107 1.436 13.732 1.00 82.81 182 LEU A CA 1
ATOM 1462 C C . LEU A 1 182 ? 2.875 0.641 14.796 1.00 82.81 182 LEU A C 1
ATOM 1464 O O . LEU A 1 182 ? 3.314 1.183 15.808 1.00 82.81 182 LEU A O 1
ATOM 1468 N N . THR A 1 183 ? 3.014 -0.661 14.574 1.00 81.88 183 THR A N 1
ATOM 1469 C CA . THR A 1 183 ? 3.684 -1.601 15.494 1.00 81.88 183 THR A CA 1
ATOM 1470 C C . THR A 1 183 ? 4.803 -2.382 14.812 1.00 81.88 183 THR A C 1
ATOM 1472 O O . THR A 1 183 ? 5.779 -2.759 15.456 1.00 81.88 183 THR A O 1
ATOM 1475 N N . SER A 1 184 ? 4.692 -2.581 13.498 1.00 81.25 184 SER A N 1
ATOM 1476 C CA . SER A 1 184 ? 5.687 -3.250 12.670 1.00 81.25 184 SER A CA 1
ATOM 1477 C C . SER A 1 184 ? 6.007 -2.378 11.467 1.00 81.25 184 SER A C 1
ATOM 1479 O O . SER A 1 184 ? 5.100 -1.991 10.730 1.00 81.25 184 SER A O 1
ATOM 1481 N N . LEU A 1 185 ? 7.290 -2.108 11.252 1.00 82.38 185 LEU A N 1
ATOM 1482 C CA . LEU A 1 185 ? 7.786 -1.394 10.087 1.00 82.38 185 LEU A CA 1
ATOM 1483 C C . LEU A 1 185 ? 8.900 -2.208 9.434 1.00 82.38 185 LEU A C 1
ATOM 1485 O O . LEU A 1 185 ? 9.853 -2.627 10.080 1.00 82.38 185 LEU A O 1
ATOM 1489 N N . LYS A 1 186 ? 8.795 -2.434 8.136 1.00 81.12 186 LYS A N 1
ATOM 1490 C CA . LYS A 1 186 ? 9.818 -3.107 7.348 1.00 81.12 186 LYS A CA 1
ATOM 1491 C C . LYS A 1 186 ? 10.090 -2.245 6.136 1.00 81.12 186 LYS A C 1
ATOM 1493 O O . LYS A 1 186 ? 9.178 -1.953 5.375 1.00 81.12 186 LYS A O 1
ATOM 1498 N N . CYS A 1 187 ? 11.318 -1.783 5.996 1.00 77.25 187 CYS A N 1
ATOM 1499 C CA . CYS A 1 187 ? 11.716 -0.956 4.867 1.00 77.25 187 CYS A CA 1
ATOM 1500 C C . CYS A 1 187 ? 12.998 -1.537 4.287 1.00 77.25 187 CYS A C 1
ATOM 1502 O O . CYS A 1 187 ? 13.851 -1.996 5.037 1.00 77.25 187 CYS A O 1
ATOM 1504 N N . GLY A 1 188 ? 13.137 -1.529 2.970 1.00 72.12 188 GLY A N 1
ATOM 1505 C CA . GLY A 1 188 ? 14.302 -2.103 2.307 1.00 72.12 188 GLY A CA 1
ATOM 1506 C C . GLY A 1 188 ? 14.338 -1.777 0.822 1.00 72.12 188 GLY A C 1
ATOM 1507 O O . GLY A 1 188 ? 13.478 -1.060 0.304 1.00 72.12 188 GLY A O 1
ATOM 1508 N N . GLY A 1 189 ? 15.338 -2.305 0.129 1.00 66.25 189 GLY A N 1
ATOM 1509 C CA . GLY A 1 189 ? 15.538 -2.094 -1.305 1.00 66.25 189 GLY A CA 1
ATOM 1510 C C . GLY A 1 189 ? 17.012 -1.996 -1.671 1.00 66.25 189 GLY A C 1
ATOM 1511 O O . GLY A 1 189 ? 17.881 -2.352 -0.877 1.00 66.25 189 GLY A O 1
ATOM 1512 N N . TYR A 1 190 ? 17.306 -1.485 -2.864 1.00 56.75 190 TYR A N 1
ATOM 1513 C CA . TYR A 1 190 ? 18.679 -1.189 -3.271 1.00 56.75 190 TYR A CA 1
ATOM 1514 C C . TYR A 1 190 ? 19.151 0.103 -2.588 1.00 56.75 190 TYR A C 1
ATOM 1516 O O . TYR A 1 190 ? 18.959 1.216 -3.075 1.00 56.75 190 TYR A O 1
ATOM 1524 N N . ILE A 1 191 ? 19.704 -0.056 -1.384 1.00 46.22 191 ILE A N 1
ATOM 1525 C CA . ILE A 1 191 ? 20.017 1.028 -0.446 1.00 46.22 191 ILE A CA 1
ATOM 1526 C C . ILE A 1 191 ? 21.054 1.991 -1.046 1.00 46.22 191 ILE A C 1
ATOM 1528 O O . ILE A 1 191 ? 22.261 1.743 -1.029 1.00 46.22 191 ILE A O 1
ATOM 1532 N N . SER A 1 192 ? 20.595 3.163 -1.486 1.00 47.25 192 SER A N 1
ATOM 1533 C CA . SER A 1 192 ? 21.433 4.362 -1.518 1.00 47.25 192 SER A CA 1
ATOM 1534 C C . SER A 1 192 ? 21.735 4.777 -0.070 1.00 47.25 192 SER A C 1
ATOM 1536 O O . SER A 1 192 ? 20.832 4.884 0.762 1.00 47.25 192 SER A O 1
ATOM 1538 N N . ARG A 1 193 ? 23.010 5.051 0.251 1.00 46.38 193 ARG A N 1
ATOM 1539 C CA . ARG A 1 193 ? 23.482 5.435 1.604 1.00 46.38 193 ARG A CA 1
ATOM 1540 C C . ARG A 1 193 ? 22.826 6.709 2.172 1.00 46.38 193 ARG A C 1
ATOM 1542 O O . ARG A 1 193 ? 23.144 7.093 3.297 1.00 46.38 193 ARG A O 1
ATOM 1549 N N . GLN A 1 194 ? 21.975 7.401 1.416 1.00 46.56 194 GLN A N 1
ATOM 1550 C CA . GLN A 1 194 ? 21.400 8.696 1.789 1.00 46.56 194 GLN A CA 1
ATOM 1551 C C . GLN A 1 194 ? 19.893 8.652 2.079 1.00 46.56 194 GLN A C 1
ATOM 1553 O O . GLN A 1 194 ? 19.399 9.607 2.664 1.00 46.56 194 GLN A O 1
ATOM 1558 N N . GLN A 1 195 ? 19.190 7.538 1.812 1.00 52.88 195 GLN A N 1
ATOM 1559 C CA . GLN A 1 195 ? 17.738 7.447 2.027 1.00 52.88 195 GLN A CA 1
ATOM 1560 C C . GLN A 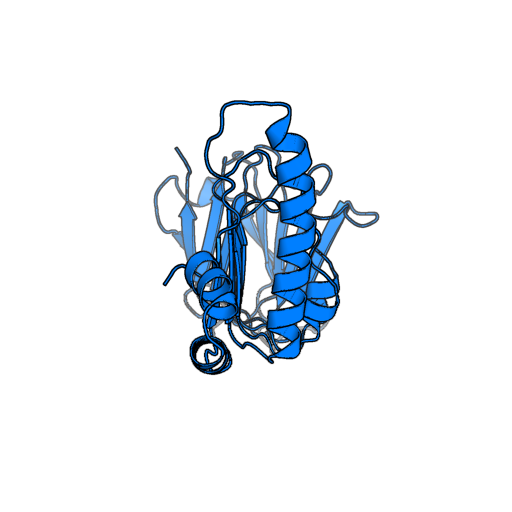1 195 ? 17.309 7.850 3.449 1.00 52.88 195 GLN A C 1
ATOM 1562 O O . GLN A 1 195 ? 17.841 7.371 4.463 1.00 52.88 195 GLN A O 1
ATOM 1567 N N . ALA A 1 196 ? 16.323 8.747 3.502 1.00 53.47 196 ALA A N 1
ATOM 1568 C CA . ALA A 1 196 ? 15.763 9.305 4.721 1.00 53.47 196 ALA A CA 1
ATOM 1569 C C . ALA A 1 196 ? 14.325 8.816 4.934 1.00 53.47 196 ALA A C 1
ATOM 1571 O O . ALA A 1 196 ? 13.415 9.095 4.153 1.00 53.47 196 ALA A O 1
ATOM 1572 N N . LEU A 1 197 ? 14.117 8.128 6.051 1.00 60.88 197 LEU A N 1
ATOM 1573 C CA . LEU A 1 197 ? 12.806 7.795 6.581 1.00 60.88 197 LEU A CA 1
ATOM 1574 C C . LEU A 1 197 ? 12.412 8.875 7.590 1.00 60.88 197 LEU A C 1
ATOM 1576 O O . LEU A 1 197 ? 13.173 9.180 8.504 1.00 60.88 197 LEU A O 1
ATOM 1580 N N . VAL A 1 198 ? 11.229 9.461 7.451 1.00 61.75 198 VAL A N 1
ATOM 1581 C CA . VAL A 1 198 ? 10.739 10.495 8.365 1.00 61.75 198 VAL A CA 1
ATOM 1582 C C . VAL A 1 198 ? 9.428 10.025 8.984 1.00 61.75 198 VAL A C 1
ATOM 1584 O O . VAL A 1 198 ? 8.403 9.905 8.319 1.00 61.75 198 VAL A O 1
ATOM 1587 N N . ILE A 1 199 ? 9.442 9.752 10.283 1.00 61.78 199 ILE A N 1
ATOM 1588 C CA . ILE A 1 199 ? 8.252 9.306 11.011 1.00 61.78 199 ILE A CA 1
ATOM 1589 C C . ILE A 1 199 ? 7.687 10.500 11.775 1.00 61.78 199 ILE A C 1
ATOM 1591 O O . ILE A 1 199 ? 8.414 11.182 12.502 1.00 61.78 199 ILE A O 1
ATOM 1595 N N . LYS A 1 200 ? 6.388 10.773 11.611 1.00 56.00 200 LYS A N 1
ATOM 1596 C CA . LYS A 1 200 ? 5.690 11.746 12.454 1.00 56.00 200 LYS A CA 1
ATOM 1597 C C . LYS A 1 200 ? 5.476 11.119 13.823 1.00 56.00 200 LYS A C 1
ATOM 1599 O O . LYS A 1 200 ? 4.798 10.096 13.919 1.00 56.00 200 LYS A O 1
ATOM 1604 N N . GLU A 1 201 ? 6.028 11.711 14.876 1.00 52.94 201 GLU A N 1
ATOM 1605 C CA . GLU A 1 201 ? 5.774 11.196 16.219 1.00 52.94 201 GLU A CA 1
ATOM 1606 C C . GLU A 1 201 ? 4.330 11.514 16.646 1.00 52.94 201 GLU A C 1
ATOM 1608 O O . GLU A 1 201 ? 3.810 12.595 16.332 1.00 52.94 201 GLU A O 1
ATOM 1613 N N . PRO A 1 202 ? 3.639 10.582 17.332 1.00 44.31 202 PRO A N 1
ATOM 1614 C CA . PRO A 1 202 ? 2.355 10.889 17.934 1.00 44.31 202 PRO A CA 1
ATOM 1615 C C . PRO A 1 202 ? 2.555 11.975 18.994 1.00 44.31 202 PRO A C 1
ATOM 1617 O O . PRO A 1 202 ? 3.437 11.896 19.846 1.00 44.31 202 PRO A O 1
ATOM 1620 N N . PHE A 1 203 ? 1.726 13.007 18.906 1.00 40.84 203 PHE A N 1
ATOM 1621 C CA . PHE A 1 203 ? 1.747 14.167 19.781 1.00 40.84 203 PHE A CA 1
ATOM 1622 C C . PHE A 1 203 ? 1.606 13.728 21.253 1.00 40.84 203 PHE A C 1
ATOM 1624 O O . PHE A 1 203 ? 0.576 13.175 21.641 1.00 40.84 203 PHE A O 1
ATOM 1631 N N . CYS A 1 204 ? 2.625 13.966 22.084 1.00 35.53 204 CYS A N 1
ATOM 1632 C CA . CYS A 1 204 ? 2.494 13.899 23.541 1.00 35.53 204 CYS A CA 1
ATOM 1633 C C . CYS A 1 204 ? 1.599 15.114 23.914 1.00 35.53 204 CYS A C 1
ATOM 1635 O O . CYS A 1 204 ? 2.012 16.261 23.758 1.00 35.53 204 CYS A O 1
ATOM 1637 N N . ALA A 1 205 ? 0.338 14.879 24.301 1.00 34.69 205 ALA A N 1
ATOM 1638 C CA . ALA A 1 205 ? -0.751 15.873 24.394 1.00 34.69 205 ALA A CA 1
ATOM 1639 C C . ALA A 1 205 ? -0.573 17.014 25.426 1.00 34.69 205 ALA A C 1
ATOM 1641 O O . ALA A 1 205 ? -1.539 17.697 25.755 1.00 34.69 205 ALA A O 1
ATOM 1642 N N . SER A 1 206 ? 0.632 17.242 25.945 1.00 39.03 206 SER A N 1
ATOM 1643 C CA . SER A 1 206 ? 0.892 18.213 27.007 1.00 39.03 206 SER A CA 1
ATOM 1644 C C . SER A 1 206 ? 1.546 19.524 26.556 1.00 39.03 206 SER A C 1
ATOM 1646 O O . SER A 1 206 ? 1.589 20.438 27.375 1.00 39.03 206 SER A O 1
ATOM 1648 N N . GLN A 1 207 ? 2.028 19.686 25.310 1.00 39.81 207 GLN A N 1
ATOM 1649 C CA . GLN A 1 207 ? 2.676 20.946 24.888 1.00 39.81 207 GLN A CA 1
ATOM 1650 C C . GLN A 1 207 ? 2.396 21.351 23.418 1.00 39.81 207 GLN A C 1
ATOM 1652 O O . GLN A 1 207 ? 2.824 20.690 22.483 1.00 39.81 207 GLN A O 1
ATOM 1657 N N . CYS A 1 208 ? 1.716 22.498 23.260 1.00 33.66 208 CYS A N 1
ATOM 1658 C CA . CYS A 1 208 ? 1.667 23.430 22.109 1.00 33.66 208 CYS A CA 1
ATOM 1659 C C . CYS A 1 208 ? 1.131 22.956 20.725 1.00 33.66 208 CYS A C 1
ATOM 1661 O O . CYS A 1 208 ? 1.891 22.434 19.915 1.00 33.66 208 CYS A O 1
ATOM 1663 N N . PRO A 1 209 ? -0.118 23.297 20.336 1.00 35.91 209 PRO A N 1
ATOM 1664 C CA . PRO A 1 209 ? -0.860 22.696 19.210 1.00 35.91 209 PRO A CA 1
ATOM 1665 C C . PRO A 1 209 ? -0.388 23.013 17.770 1.00 35.91 209 PRO A C 1
ATOM 1667 O O . PRO A 1 209 ? -1.069 22.618 16.824 1.00 35.91 209 PRO A O 1
ATOM 1670 N N . HIS A 1 210 ? 0.745 23.693 17.554 1.00 38.53 210 HIS A N 1
ATOM 1671 C CA . HIS A 1 210 ? 1.102 24.224 16.224 1.00 38.53 210 HIS A CA 1
ATOM 1672 C C . HIS A 1 210 ? 2.320 23.603 15.521 1.00 38.53 210 HIS A C 1
ATOM 1674 O O . HIS A 1 210 ? 2.526 23.903 14.350 1.00 38.53 210 HIS A O 1
ATOM 1680 N N . HIS A 1 211 ? 3.082 22.692 16.134 1.00 38.59 211 HIS A N 1
ATOM 1681 C CA . HIS A 1 211 ? 4.193 22.016 15.443 1.00 38.59 211 HIS A CA 1
ATOM 1682 C C . HIS A 1 211 ? 4.319 20.551 15.880 1.00 38.59 211 HIS A C 1
ATOM 1684 O O . HIS A 1 211 ? 4.718 20.259 17.000 1.00 38.59 211 HIS A O 1
ATOM 1690 N N . GLY A 1 212 ? 3.984 19.610 14.991 1.00 43.78 212 GLY A N 1
ATOM 1691 C CA . GLY A 1 212 ? 4.311 18.196 15.198 1.00 43.78 212 GLY A CA 1
ATOM 1692 C C . GLY A 1 212 ? 5.804 17.957 14.966 1.00 43.78 212 GLY A C 1
ATOM 1693 O O . GLY A 1 212 ? 6.339 18.403 13.950 1.00 43.78 212 GLY A O 1
ATOM 1694 N N . THR A 1 213 ? 6.475 17.265 15.885 1.00 48.28 213 THR A N 1
ATOM 1695 C CA . THR A 1 213 ? 7.883 16.884 15.737 1.00 48.28 213 THR A CA 1
ATOM 1696 C C . THR A 1 213 ? 8.009 15.682 14.802 1.00 48.28 213 THR A C 1
ATOM 1698 O O . THR A 1 213 ? 7.375 14.640 14.979 1.00 48.28 213 THR A O 1
ATOM 1701 N N . TRP A 1 214 ? 8.819 15.842 13.761 1.00 48.69 214 TRP A N 1
ATOM 1702 C CA . TRP A 1 214 ? 9.180 14.771 12.840 1.00 48.69 214 TRP A CA 1
ATOM 1703 C C . TRP A 1 214 ? 10.513 14.180 13.272 1.00 48.69 214 TRP A C 1
ATOM 1705 O O . TRP A 1 214 ? 11.470 14.922 13.496 1.00 48.69 214 TRP A O 1
ATOM 1715 N N . ARG A 1 215 ? 10.598 12.852 13.349 1.00 56.56 215 ARG A N 1
ATOM 1716 C CA . ARG A 1 215 ? 11.859 12.160 13.595 1.00 56.56 215 ARG A CA 1
ATOM 1717 C C . ARG A 1 215 ? 12.400 11.622 12.278 1.00 56.56 215 ARG A C 1
ATOM 1719 O O . ARG A 1 215 ? 11.793 10.751 11.658 1.00 56.56 215 ARG A O 1
ATOM 1726 N N . GLN A 1 216 ? 13.544 12.150 11.858 1.00 55.44 216 GLN A N 1
ATOM 1727 C CA . GLN A 1 216 ? 14.281 11.648 10.704 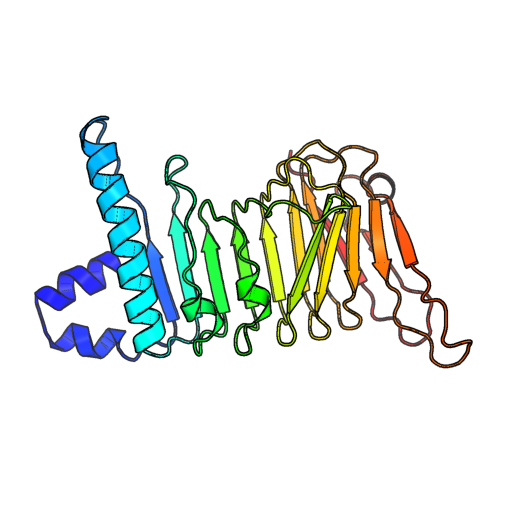1.00 55.44 216 GLN A CA 1
ATOM 1728 C C . GLN A 1 216 ? 15.204 10.505 11.140 1.00 55.44 216 GLN A C 1
ATOM 1730 O O . GLN A 1 216 ? 15.998 10.649 12.067 1.00 55.44 216 GLN A O 1
ATOM 1735 N N . ILE A 1 217 ? 15.098 9.376 10.456 1.00 60.62 217 ILE A N 1
ATOM 1736 C CA . ILE A 1 217 ? 15.931 8.186 10.600 1.00 60.62 217 ILE A CA 1
ATOM 1737 C C . ILE A 1 217 ? 16.609 7.983 9.246 1.00 60.62 217 ILE A C 1
ATOM 1739 O O . ILE A 1 217 ? 15.936 7.825 8.227 1.00 60.62 217 ILE A O 1
ATOM 1743 N N . ARG A 1 218 ? 17.943 8.021 9.198 1.00 54.97 218 ARG A N 1
ATOM 1744 C CA . ARG A 1 218 ? 18.665 7.707 7.959 1.00 54.97 218 ARG A CA 1
ATOM 1745 C C . ARG A 1 218 ? 18.884 6.205 7.874 1.00 54.97 21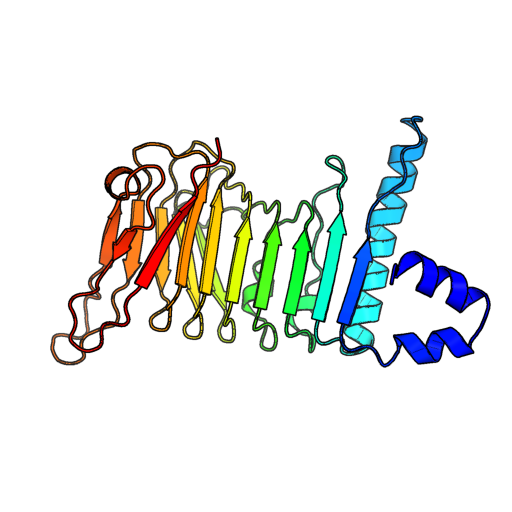8 ARG A C 1
ATOM 1747 O O . ARG A 1 218 ? 19.324 5.594 8.842 1.00 54.97 218 ARG A O 1
ATOM 1754 N N . MET A 1 219 ? 18.612 5.612 6.714 1.00 52.84 219 MET A N 1
ATOM 1755 C CA . MET A 1 219 ? 18.706 4.156 6.545 1.00 52.84 219 MET A CA 1
ATOM 1756 C C . MET A 1 219 ? 20.138 3.631 6.726 1.00 52.84 219 MET A C 1
ATOM 1758 O O . MET A 1 219 ? 20.326 2.547 7.259 1.00 52.84 219 MET A O 1
ATOM 1762 N N . LYS A 1 220 ? 21.163 4.442 6.420 1.00 49.22 220 LYS A N 1
ATOM 1763 C CA . LYS A 1 220 ? 22.576 4.116 6.705 1.00 49.22 220 LYS A CA 1
ATOM 1764 C C . LYS A 1 220 ? 22.886 3.874 8.190 1.00 49.22 220 LYS A C 1
ATOM 1766 O O . LYS A 1 220 ? 23.871 3.209 8.492 1.00 49.22 220 LYS A O 1
ATOM 1771 N N . ASP A 1 221 ? 22.071 4.419 9.094 1.00 45.94 221 ASP A N 1
ATOM 1772 C CA . ASP A 1 221 ? 22.239 4.266 10.540 1.00 45.94 221 ASP A CA 1
ATOM 1773 C C . ASP A 1 221 ? 21.561 2.968 11.045 1.00 45.94 221 ASP A C 1
ATOM 1775 O O . ASP A 1 221 ? 21.693 2.631 12.218 1.00 45.94 221 ASP A O 1
ATOM 1779 N N . MET A 1 222 ? 20.853 2.225 10.172 1.00 51.22 222 MET A N 1
ATOM 1780 C CA . MET A 1 222 ? 20.093 1.008 10.511 1.00 51.22 222 MET A CA 1
ATOM 1781 C C . MET A 1 222 ? 20.848 -0.316 10.304 1.00 51.22 222 MET A C 1
ATOM 1783 O O . MET A 1 222 ? 20.250 -1.363 10.512 1.00 51.22 222 MET A O 1
ATOM 1787 N N . GLY A 1 223 ? 22.152 -0.277 9.992 1.00 40.19 223 GLY A N 1
ATOM 1788 C CA . GLY A 1 223 ? 23.052 -1.439 9.995 1.00 40.19 223 GLY A CA 1
ATOM 1789 C C . GLY A 1 223 ? 22.666 -2.547 9.006 1.00 40.19 223 GLY A C 1
ATOM 1790 O O . GLY A 1 223 ? 21.718 -3.292 9.231 1.00 40.19 223 GLY A O 1
ATOM 1791 N N . GLY A 1 224 ? 23.456 -2.716 7.940 1.00 39.66 224 GLY A N 1
ATOM 1792 C CA . GLY A 1 224 ? 23.235 -3.770 6.944 1.00 39.66 224 GLY A CA 1
ATOM 1793 C C . GLY A 1 224 ? 23.057 -5.146 7.595 1.00 39.66 224 GLY A C 1
ATOM 1794 O O . GLY A 1 224 ? 23.995 -5.692 8.173 1.00 39.66 224 GLY A O 1
ATOM 1795 N N . GLY A 1 225 ? 21.836 -5.677 7.515 1.00 38.47 225 GLY A N 1
ATOM 1796 C CA . GLY A 1 225 ? 21.481 -7.022 7.966 1.00 38.47 225 GLY A CA 1
ATOM 1797 C C . GLY A 1 225 ? 20.941 -7.174 9.393 1.00 38.47 225 GLY A C 1
ATOM 1798 O O . GLY A 1 225 ? 20.726 -8.312 9.809 1.00 38.47 225 GLY A O 1
ATOM 1799 N N . VAL A 1 226 ? 20.679 -6.104 10.155 1.00 33.19 226 VAL A N 1
ATOM 1800 C CA . VAL A 1 226 ? 20.184 -6.241 11.541 1.00 33.19 226 VAL A CA 1
ATOM 1801 C C . VAL A 1 226 ? 18.849 -5.521 11.733 1.00 33.19 226 VAL A C 1
ATOM 1803 O O . VAL A 1 226 ? 18.686 -4.357 11.388 1.00 33.19 226 VAL A O 1
ATOM 1806 N N . GLN A 1 227 ? 17.871 -6.229 12.311 1.00 35.91 227 GLN A N 1
ATOM 1807 C CA . GLN A 1 227 ? 16.606 -5.655 12.779 1.00 35.91 227 GLN A CA 1
ATOM 1808 C C . GLN A 1 227 ? 16.900 -4.500 13.750 1.00 35.91 227 GLN A C 1
ATOM 1810 O O . GLN A 1 227 ? 17.203 -4.735 14.919 1.00 35.91 227 GLN A O 1
ATOM 1815 N N . THR A 1 228 ? 16.822 -3.254 13.288 1.00 34.69 228 THR A N 1
ATOM 1816 C CA . THR A 1 228 ? 16.999 -2.084 14.149 1.00 34.69 228 THR A CA 1
ATOM 1817 C C . THR A 1 228 ? 15.673 -1.765 14.834 1.00 34.69 228 THR A C 1
ATOM 1819 O O . THR A 1 228 ? 14.800 -1.106 14.289 1.00 34.69 228 THR A O 1
ATOM 1822 N N . VAL A 1 229 ? 15.471 -2.239 16.060 1.00 33.97 229 VAL A N 1
ATOM 1823 C CA . VAL A 1 229 ? 14.293 -1.864 16.856 1.00 33.97 229 VAL A CA 1
ATOM 1824 C C . VAL A 1 229 ? 14.495 -0.446 17.395 1.00 33.97 229 VAL A C 1
ATOM 1826 O O . VAL A 1 229 ? 15.349 -0.225 18.252 1.00 33.97 229 VAL A O 1
ATOM 1829 N N . ILE A 1 230 ? 13.726 0.533 16.905 1.00 37.97 230 ILE A N 1
ATOM 1830 C CA . ILE A 1 230 ? 13.796 1.906 17.419 1.00 37.97 230 ILE A CA 1
ATOM 1831 C C . ILE A 1 230 ? 12.771 2.069 18.541 1.00 37.97 230 ILE A C 1
ATOM 1833 O O . ILE A 1 230 ? 11.559 2.040 18.325 1.00 37.97 230 ILE A O 1
ATOM 1837 N N . HIS A 1 231 ? 13.270 2.301 19.754 1.00 30.81 231 HIS A N 1
ATOM 1838 C CA . HIS A 1 231 ? 12.459 2.792 20.862 1.00 30.81 231 HIS A CA 1
ATOM 1839 C C . HIS A 1 231 ? 12.069 4.258 20.593 1.00 30.81 231 HIS A C 1
ATOM 1841 O O . HIS A 1 231 ? 12.917 5.107 20.287 1.00 30.81 231 HIS A O 1
ATOM 1847 N N . THR A 1 232 ? 10.772 4.560 20.660 1.00 35.34 232 THR A N 1
ATOM 1848 C CA . THR A 1 232 ? 10.270 5.942 20.705 1.00 35.34 232 THR A CA 1
ATOM 1849 C C . THR A 1 232 ? 10.311 6.424 22.162 1.00 35.34 232 THR A C 1
ATOM 1851 O O . THR A 1 232 ? 10.180 5.623 23.081 1.00 35.34 232 THR A O 1
ATOM 1854 N N . THR A 1 233 ? 10.583 7.707 22.406 1.00 29.97 233 THR A N 1
ATOM 1855 C CA . THR A 1 233 ? 10.869 8.250 23.754 1.00 29.97 233 THR A CA 1
ATOM 1856 C C . THR A 1 233 ? 9.695 8.987 24.421 1.00 29.97 233 THR A C 1
ATOM 1858 O O . THR A 1 233 ? 9.896 9.624 25.448 1.00 29.97 233 THR A O 1
ATOM 1861 N N . CYS A 1 234 ? 8.458 8.906 23.912 1.00 30.47 234 CYS A N 1
ATOM 1862 C CA . CYS A 1 234 ? 7.268 9.397 24.643 1.00 30.47 234 CYS A CA 1
ATOM 1863 C C . CYS A 1 234 ? 6.699 8.232 25.479 1.00 30.47 234 CYS A C 1
ATOM 1865 O O . CYS A 1 234 ? 6.659 7.103 25.009 1.00 30.47 234 CYS A O 1
ATOM 1867 N N . ALA A 1 235 ? 6.264 8.474 26.720 1.00 30.94 235 ALA A N 1
ATOM 1868 C CA . ALA A 1 235 ? 5.879 7.455 27.718 1.00 30.94 235 ALA A CA 1
ATOM 1869 C C . ALA A 1 235 ? 4.702 6.515 27.327 1.00 30.94 235 ALA A C 1
ATOM 1871 O O . ALA A 1 235 ? 4.316 5.650 28.108 1.00 30.94 235 ALA A O 1
ATOM 1872 N N . ALA A 1 236 ? 4.159 6.651 26.113 1.00 34.81 236 ALA A N 1
ATOM 1873 C CA . ALA A 1 236 ? 3.220 5.730 25.464 1.00 34.81 236 ALA A CA 1
ATOM 1874 C C . ALA A 1 236 ? 3.882 4.850 24.372 1.00 34.81 236 ALA A C 1
ATOM 1876 O O . ALA A 1 236 ? 3.192 4.237 23.555 1.00 34.81 236 ALA A O 1
ATOM 1877 N N . ALA A 1 237 ? 5.215 4.825 24.319 1.00 38.03 237 ALA A N 1
ATOM 1878 C CA . ALA A 1 237 ? 6.020 4.234 23.260 1.00 38.03 237 ALA A CA 1
ATOM 1879 C C . ALA A 1 237 ? 5.798 2.728 23.107 1.00 38.03 237 ALA A C 1
ATOM 1881 O O . ALA A 1 237 ? 6.360 1.904 23.831 1.00 38.03 237 ALA A O 1
ATOM 1882 N N . ARG A 1 238 ? 5.018 2.360 22.089 1.00 46.91 238 ARG A N 1
ATOM 1883 C CA . ARG A 1 238 ? 5.077 1.019 21.514 1.00 46.91 238 ARG A CA 1
ATOM 1884 C C . ARG A 1 238 ? 6.460 0.832 20.893 1.00 46.91 238 ARG A C 1
ATOM 1886 O O . ARG A 1 238 ? 6.968 1.711 20.197 1.00 46.91 238 ARG A O 1
ATOM 1893 N N . VAL A 1 239 ? 7.070 -0.316 21.165 1.00 42.47 239 VAL A N 1
ATOM 1894 C CA . VAL A 1 239 ? 8.326 -0.733 20.539 1.00 42.47 239 VAL A CA 1
ATOM 1895 C C . VAL A 1 239 ? 8.068 -0.890 19.039 1.00 42.47 239 VAL A C 1
ATOM 1897 O O . VAL A 1 239 ? 7.312 -1.773 18.639 1.00 42.47 239 VAL A O 1
ATOM 1900 N N . LEU A 1 240 ? 8.659 -0.022 18.213 1.00 47.38 240 LEU A N 1
ATOM 1901 C CA . LEU A 1 240 ? 8.608 -0.161 16.760 1.00 47.38 240 LEU A CA 1
ATOM 1902 C C . LEU A 1 240 ? 9.710 -1.124 16.336 1.00 47.38 240 LEU A C 1
ATOM 1904 O O . LEU A 1 240 ? 10.900 -0.812 16.416 1.00 47.38 240 LEU A O 1
ATOM 1908 N N . LYS A 1 241 ? 9.311 -2.307 15.869 1.00 45.00 241 LYS A N 1
ATOM 1909 C CA . LYS A 1 241 ? 10.243 -3.227 15.225 1.00 45.00 241 LYS A CA 1
ATOM 1910 C C . LYS A 1 241 ? 10.511 -2.709 13.815 1.00 45.00 241 LYS A C 1
ATOM 1912 O O . LYS A 1 241 ? 9.604 -2.782 12.988 1.00 45.00 241 LYS A O 1
ATOM 1917 N N . ILE A 1 242 ? 11.712 -2.176 13.563 1.00 50.31 242 ILE A N 1
ATOM 1918 C CA . ILE A 1 242 ? 12.166 -1.848 12.208 1.00 50.31 242 ILE A CA 1
ATOM 1919 C C . ILE A 1 242 ? 13.058 -2.982 11.716 1.00 50.31 242 ILE A C 1
ATOM 1921 O O . ILE A 1 242 ? 13.974 -3.428 12.406 1.00 50.31 242 ILE A O 1
ATOM 1925 N N . ILE A 1 243 ? 12.737 -3.504 10.541 1.00 46.56 243 ILE A N 1
ATOM 1926 C CA . ILE A 1 243 ? 13.523 -4.538 9.873 1.00 46.56 243 ILE A CA 1
ATOM 1927 C C . ILE A 1 243 ? 14.032 -3.932 8.574 1.00 46.56 243 ILE A C 1
ATOM 1929 O O . ILE A 1 243 ? 13.220 -3.566 7.723 1.00 46.56 243 ILE A O 1
ATOM 1933 N N . ASP A 1 244 ? 15.354 -3.832 8.445 1.00 51.53 244 ASP A N 1
ATOM 1934 C CA . ASP A 1 244 ? 16.001 -3.547 7.168 1.00 51.53 244 ASP A CA 1
ATOM 1935 C C . ASP A 1 244 ? 16.058 -4.843 6.345 1.00 51.53 244 ASP A C 1
ATOM 1937 O O . ASP A 1 244 ? 16.486 -5.886 6.853 1.00 51.53 244 ASP A O 1
ATOM 1941 N N . ILE A 1 245 ? 15.592 -4.791 5.096 1.00 49.81 245 ILE A N 1
ATOM 1942 C CA . ILE A 1 245 ? 15.857 -5.844 4.113 1.00 49.81 245 ILE A CA 1
ATOM 1943 C C . ILE A 1 245 ? 16.819 -5.289 3.074 1.00 49.81 245 ILE A C 1
ATOM 1945 O O . ILE A 1 245 ? 16.424 -4.571 2.151 1.00 49.81 245 ILE A O 1
ATOM 1949 N N . THR A 1 246 ? 18.078 -5.694 3.180 1.00 48.50 246 THR A N 1
ATOM 1950 C CA . THR A 1 246 ? 19.025 -5.553 2.080 1.00 48.50 246 THR A CA 1
ATOM 1951 C C . THR A 1 246 ? 18.782 -6.703 1.104 1.00 48.50 246 THR A C 1
ATOM 1953 O O . THR A 1 246 ? 18.996 -7.863 1.455 1.00 48.50 246 THR A O 1
ATOM 1956 N N . LEU A 1 247 ? 18.288 -6.398 -0.096 1.00 41.50 247 LEU A N 1
ATOM 1957 C CA . LEU A 1 247 ? 18.259 -7.365 -1.195 1.00 41.50 247 LEU A CA 1
ATOM 1958 C C . LEU A 1 247 ? 19.694 -7.449 -1.747 1.00 41.50 247 LEU A C 1
ATOM 1960 O O . LEU A 1 247 ? 20.226 -6.428 -2.186 1.00 41.50 247 LEU A O 1
ATOM 1964 N N . GLN A 1 248 ? 20.341 -8.613 -1.596 1.00 37.28 248 GLN A N 1
ATOM 1965 C CA . GLN A 1 248 ? 21.672 -8.903 -2.156 1.00 37.28 248 GLN A CA 1
ATOM 1966 C C . GLN A 1 248 ? 21.596 -9.123 -3.663 1.00 37.28 248 GLN A C 1
ATOM 1968 O O . GLN A 1 248 ? 20.594 -9.724 -4.110 1.00 37.28 248 GLN A O 1
#

Radius of gyration: 20.4 Å; chains: 1; bounding box: 47×52×60 Å

Foldseek 3Di:
DAVVVLVVCCVVDVVSVVVVLPALADAHELDDDDDPDPVVVVVSLVVSLVVVVVVLVSCQVSLRQHYHYAYPDPPRPAHEDDLSSQAGQHQEYHYHDRYEDDLSVQVHPHHQYYHYENYEYDQADPVLEDERHHARHAYEHYAQYDRVSRAEYEYAYQNHAEYAEEYADLDEHEYEYNYANYQEYEYEYQDDQFHKYKYFHDDPPPDDDDDTDIDIDGVNVVDPADFDFDFDPDPVTRTYGYHYDYDD